Protein AF-0000000080698759 (afdb_homodimer)

pLDDT: mean 94.29, std 4.53, range [68.81, 98.62]

Radius of gyration: 18.25 Å; Cα contacts (8 Å, |Δi|>4): 195; chains: 2; bounding box: 32×54×42 Å

Solvent-accessible surface area (backbone atoms only — not comparable to full-atom values): 11357 Å² total; per-residue (Å²): 68,27,32,39,94,86,64,51,75,40,72,78,49,72,64,61,53,47,53,54,49,51,60,27,41,52,82,44,102,65,59,65,63,62,53,51,49,50,52,50,51,51,52,52,50,52,59,70,67,66,54,68,64,40,54,41,64,58,54,50,49,53,50,46,59,52,30,54,75,72,36,62,52,29,27,49,53,40,44,44,49,75,68,44,52,86,44,67,63,52,55,52,53,52,50,53,54,59,70,76,104,69,28,31,40,94,86,64,51,76,41,74,77,50,70,64,61,52,46,53,55,51,51,62,28,41,51,82,45,100,66,59,67,65,61,53,52,50,51,52,49,51,51,52,49,51,52,58,68,66,64,55,69,63,40,54,40,64,58,53,51,48,54,50,46,58,52,29,54,75,72,36,62,51,30,27,50,53,40,45,44,50,76,68,44,52,87,44,66,62,52,56,52,54,51,49,53,55,59,70,75,104

Organism: Cardiobacterium hominis (strain ATCC 15826 / DSM 8339 / NCTC 10426 / 6573) (NCBI:txid638300)

InterPro domains:
  IPR003796 Ribonucleotide reductase regulator NrdR-like [MF_00440] (1-101)
  IPR003796 Ribonucleotide reductase regulator NrdR-like [PTHR30455] (1-100)
  IPR003796 Ribonucleotide reductase regulator NrdR-like [TIGR00244] (2-98)
  IPR005144 ATP-cone domain [PF03477] (1-87)
  IPR005144 ATP-cone domain [PS51161] (1-90)

Foldseek 3Di:
DEQEPVGDDDDDDLVVVLVLLCVLCVVHPADSVLVVVLSVVLVVVVVVVVDPYDYPVVSLVSSLVSCLVGDVSSSLSSCCVSVVPDDPVVSVVSVVVSVVD/DEQEPVGDDDDDDLVVVLVLLCVLQVVHPADSVLVVVLSVVLVVVVVVVVDPYDYPVVSLVSSLVSCLVGDVSSSLSSCCVSVVPDDPVVSVVSVVVSVVD

Structure (mmCIF, N/CA/C/O backbone):
data_AF-0000000080698759-model_v1
#
loop_
_entity.id
_entity.type
_entity.pdbx_description
1 polymer 'Transcriptional repressor NrdR'
#
loop_
_atom_site.group_PDB
_atom_site.id
_atom_site.type_symbol
_atom_site.label_atom_id
_atom_site.label_alt_id
_atom_site.label_comp_id
_atom_site.label_asym_id
_atom_site.label_entity_id
_atom_site.label_seq_id
_atom_site.pdbx_PDB_ins_code
_atom_site.Cartn_x
_atom_site.Cartn_y
_atom_site.Cartn_z
_atom_site.occupancy
_atom_site.B_iso_or_equiv
_atom_site.auth_seq_id
_atom_site.auth_comp_id
_atom_site.auth_asym_id
_atom_site.auth_atom_id
_atom_site.pdbx_PDB_model_num
ATOM 1 N N . MET A 1 1 ? 11.305 23.797 1.784 1 90.5 1 MET A N 1
ATOM 2 C CA . MET A 1 1 ? 12.102 22.578 1.835 1 90.5 1 MET A CA 1
ATOM 3 C C . MET A 1 1 ? 11.539 21.594 2.861 1 90.5 1 MET A C 1
ATOM 5 O O . MET A 1 1 ? 10.969 22.016 3.873 1 90.5 1 MET A O 1
ATOM 9 N N . VAL A 1 2 ? 11.664 20.344 2.57 1 92.56 2 VAL A N 1
ATOM 10 C CA . VAL A 1 2 ? 11.172 19.312 3.469 1 92.56 2 VAL A CA 1
ATOM 11 C C . VAL A 1 2 ? 12.352 18.578 4.113 1 92.56 2 VAL A C 1
ATOM 13 O O . VAL A 1 2 ? 13.305 18.203 3.426 1 92.56 2 VAL A O 1
ATOM 16 N N . ILE A 1 3 ? 12.312 18.484 5.406 1 91.88 3 ILE A N 1
ATOM 17 C CA . ILE A 1 3 ? 13.336 17.75 6.133 1 91.88 3 ILE A CA 1
ATOM 18 C C . ILE A 1 3 ? 12.828 16.344 6.469 1 91.88 3 ILE A C 1
ATOM 20 O O . ILE A 1 3 ? 11.859 16.203 7.223 1 91.88 3 ILE A O 1
ATOM 24 N N . LYS A 1 4 ? 13.57 15.398 5.934 1 87.31 4 LYS A N 1
ATOM 25 C CA . LYS A 1 4 ? 13.18 14.008 6.16 1 87.31 4 LYS A CA 1
ATOM 26 C C . LYS A 1 4 ? 13.508 13.57 7.586 1 87.31 4 LYS A C 1
ATOM 28 O O . LYS A 1 4 ? 14.242 14.258 8.297 1 87.31 4 LYS A O 1
ATOM 33 N N . GLN A 1 5 ? 12.969 12.43 7.906 1 82.25 5 GLN A N 1
ATOM 34 C CA . GLN A 1 5 ? 13.18 11.906 9.25 1 82.25 5 GLN A CA 1
ATOM 35 C C . GLN A 1 5 ? 14.656 11.609 9.5 1 82.25 5 GLN A C 1
ATOM 37 O O . GLN A 1 5 ? 15.141 11.719 10.633 1 82.25 5 GLN A O 1
ATOM 42 N N . ASN A 1 6 ? 15.352 11.32 8.469 1 83.94 6 ASN A N 1
ATOM 43 C CA . ASN A 1 6 ? 16.781 11.023 8.617 1 83.94 6 ASN A CA 1
ATOM 44 C C . ASN A 1 6 ? 17.625 12.281 8.5 1 83.94 6 ASN A C 1
ATOM 46 O O . ASN A 1 6 ? 18.859 12.195 8.445 1 83.94 6 ASN A O 1
ATOM 50 N N . GLY A 1 7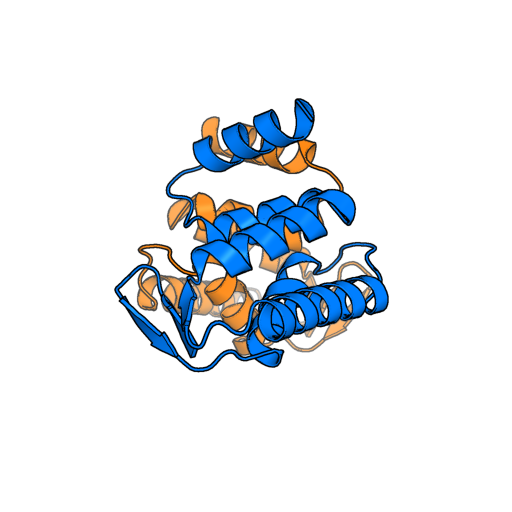 ? 17.016 13.383 8.297 1 85.38 7 GLY A N 1
ATOM 51 C CA . GLY A 1 7 ? 17.734 14.648 8.281 1 85.38 7 GLY A CA 1
ATOM 52 C C . GLY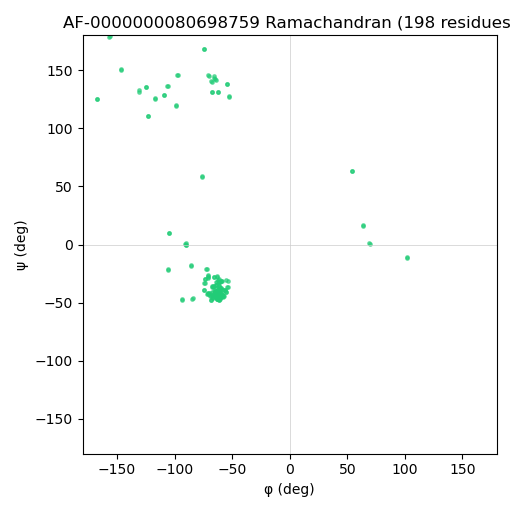 A 1 7 ? 17.984 15.18 6.887 1 85.38 7 GLY A C 1
ATOM 53 O O . GLY A 1 7 ? 18.391 16.328 6.715 1 85.38 7 GLY A O 1
ATOM 54 N N . GLU A 1 8 ? 17.75 14.352 5.891 1 90.88 8 GLU A N 1
ATOM 55 C CA . GLU A 1 8 ? 17.938 14.773 4.508 1 90.88 8 GLU A CA 1
ATOM 56 C C . GLU A 1 8 ? 16.938 15.859 4.125 1 90.88 8 GLU A C 1
ATOM 58 O O . GLU A 1 8 ? 15.797 15.844 4.582 1 90.88 8 GLU A O 1
ATOM 63 N N . ARG A 1 9 ? 17.453 16.797 3.295 1 91.75 9 ARG A N 1
ATOM 64 C CA . ARG A 1 9 ? 16.594 17.891 2.826 1 91.75 9 ARG A CA 1
ATOM 65 C C . ARG A 1 9 ? 16.203 17.688 1.365 1 91.75 9 ARG A C 1
ATOM 67 O O . ARG A 1 9 ? 17.016 17.234 0.554 1 91.75 9 ARG A O 1
ATOM 74 N N . GLN A 1 10 ? 14.961 17.922 1.071 1 92.31 10 GLN A N 1
ATOM 75 C CA . GLN A 1 10 ? 14.477 17.859 -0.304 1 92.31 10 GLN A CA 1
ATOM 76 C C . GLN A 1 10 ? 13.367 18.891 -0.54 1 92.31 10 GLN A C 1
ATOM 78 O O . GLN A 1 10 ? 12.703 19.312 0.402 1 92.31 10 GLN A O 1
ATOM 83 N N . ALA A 1 11 ? 13.32 19.312 -1.775 1 90.75 11 ALA A N 1
ATOM 84 C CA . ALA A 1 11 ? 12.227 20.219 -2.115 1 90.75 11 ALA A CA 1
ATOM 85 C C . ALA A 1 11 ? 10.875 19.516 -1.984 1 90.75 11 ALA A C 1
ATOM 87 O O . ALA A 1 11 ? 10.758 18.328 -2.26 1 90.75 11 ALA A O 1
ATOM 88 N N . PHE A 1 12 ? 9.922 20.297 -1.5 1 92.56 12 PHE A N 1
ATOM 89 C CA . PHE A 1 12 ? 8.562 19.766 -1.523 1 92.56 12 PHE A CA 1
ATOM 90 C C . PHE A 1 12 ? 8.109 19.516 -2.955 1 92.56 12 PHE A C 1
ATOM 92 O O . PHE A 1 12 ? 8.305 20.359 -3.834 1 92.56 12 PHE A O 1
ATOM 99 N N . SER A 1 13 ? 7.559 18.312 -3.18 1 93.38 13 SER A N 1
ATOM 100 C CA . SER A 1 13 ? 7.012 17.938 -4.48 1 93.38 13 SER A CA 1
ATOM 101 C C . SER A 1 13 ? 5.547 17.531 -4.367 1 93.38 13 SER A C 1
ATOM 103 O O . SER A 1 13 ? 5.234 16.469 -3.836 1 93.38 13 SER A O 1
ATOM 105 N N . ALA A 1 14 ? 4.707 18.344 -4.906 1 93.88 14 ALA A N 1
ATOM 106 C CA . ALA A 1 14 ? 3.287 18.016 -4.945 1 93.88 14 ALA A CA 1
ATOM 107 C C . ALA A 1 14 ? 3.045 16.734 -5.742 1 93.88 14 ALA A C 1
ATOM 109 O O . ALA A 1 14 ? 2.143 15.961 -5.426 1 93.88 14 ALA A O 1
ATOM 110 N N . GLU A 1 15 ? 3.838 16.516 -6.715 1 95.25 15 GLU A N 1
ATOM 111 C CA . GLU A 1 15 ? 3.713 15.32 -7.543 1 95.25 15 GLU A CA 1
ATOM 112 C C . GLU A 1 15 ? 4.051 14.055 -6.754 1 95.25 15 GLU A C 1
ATOM 114 O O . GLU A 1 15 ? 3.379 13.031 -6.887 1 95.25 15 GLU A O 1
ATOM 119 N N . LYS A 1 16 ? 5.113 14.117 -5.988 1 93 16 LYS A N 1
ATOM 120 C CA . LYS A 1 16 ? 5.461 12.984 -5.137 1 93 16 LYS A CA 1
ATOM 121 C C . LYS A 1 16 ? 4.332 12.664 -4.156 1 93 16 LYS A C 1
ATOM 123 O O . LYS A 1 16 ? 3.988 11.492 -3.957 1 93 16 LYS A O 1
ATOM 128 N N . LEU A 1 17 ? 3.809 13.734 -3.564 1 95.5 17 LEU A N 1
ATOM 129 C CA . LEU A 1 17 ? 2.693 13.562 -2.641 1 95.5 17 LEU A CA 1
ATOM 130 C C . LEU A 1 17 ? 1.496 12.938 -3.35 1 95.5 17 LEU A C 1
ATOM 132 O O . LEU A 1 17 ? 0.878 12.008 -2.826 1 95.5 17 LEU A O 1
ATOM 136 N N . ARG A 1 18 ? 1.212 13.398 -4.52 1 96.69 18 ARG A N 1
ATOM 137 C CA . ARG A 1 18 ? 0.099 12.883 -5.309 1 96.69 18 ARG A CA 1
ATOM 138 C C . ARG A 1 18 ? 0.284 11.398 -5.613 1 96.69 18 ARG A C 1
ATOM 140 O O . ARG A 1 18 ? -0.646 10.609 -5.453 1 96.69 18 ARG A O 1
ATOM 147 N N . ASN A 1 19 ? 1.437 11.055 -6.02 1 94.56 19 ASN A N 1
ATOM 148 C CA . ASN A 1 19 ? 1.701 9.656 -6.344 1 94.56 19 ASN A CA 1
ATOM 149 C C . ASN A 1 19 ? 1.486 8.758 -5.133 1 94.56 19 ASN A C 1
ATOM 151 O O . ASN A 1 19 ? 0.911 7.672 -5.254 1 94.56 19 ASN A O 1
ATOM 155 N N . GLY A 1 20 ? 1.989 9.203 -3.982 1 95 20 GLY A N 1
ATOM 156 C CA . GLY A 1 20 ? 1.769 8.453 -2.758 1 95 20 GLY A CA 1
ATOM 157 C C . GLY A 1 20 ? 0.301 8.297 -2.412 1 95 20 GLY A C 1
ATOM 158 O O . GLY A 1 20 ? -0.131 7.223 -1.989 1 95 20 GLY A O 1
ATOM 159 N N . LEU A 1 21 ? -0.443 9.328 -2.664 1 97.81 21 LEU A N 1
ATOM 160 C CA . LEU A 1 21 ? -1.866 9.32 -2.346 1 97.81 21 LEU A CA 1
ATOM 161 C C . LEU A 1 21 ? -2.641 8.461 -3.34 1 97.81 21 LEU A C 1
ATOM 163 O O . LEU A 1 21 ? -3.562 7.738 -2.953 1 97.81 21 LEU A O 1
ATOM 167 N N . LEU A 1 22 ? -2.271 8.539 -4.578 1 96.06 22 LEU A N 1
ATOM 168 C CA . LEU A 1 22 ? -2.949 7.727 -5.582 1 96.06 22 LEU A CA 1
ATOM 169 C C . LEU A 1 22 ? -2.73 6.242 -5.32 1 96.06 22 LEU A C 1
ATOM 171 O O . LEU A 1 22 ? -3.641 5.434 -5.512 1 96.06 22 LEU A O 1
ATOM 175 N N . ARG A 1 23 ? -1.572 5.898 -4.828 1 95.75 23 ARG A N 1
ATOM 176 C CA . ARG A 1 23 ? -1.312 4.508 -4.461 1 95.75 23 ARG A CA 1
ATOM 177 C C . ARG A 1 23 ? -2.205 4.07 -3.307 1 95.75 23 ARG A C 1
ATOM 179 O O . ARG A 1 23 ? -2.719 2.949 -3.303 1 95.75 23 ARG A O 1
ATOM 186 N N . ALA A 1 24 ? -2.361 4.93 -2.422 1 97.81 24 ALA A N 1
ATOM 187 C CA . ALA A 1 24 ? -3.139 4.609 -1.228 1 97.81 24 ALA A CA 1
ATOM 188 C C . ALA A 1 24 ? -4.605 4.371 -1.576 1 97.81 24 ALA A C 1
ATOM 190 O O . ALA A 1 24 ? -5.289 3.594 -0.907 1 97.81 24 ALA A O 1
ATOM 191 N N . ILE A 1 25 ? -5.07 5.02 -2.684 1 98.06 25 ILE A N 1
ATOM 192 C CA . ILE A 1 25 ? -6.5 4.91 -2.953 1 98.06 25 ILE A CA 1
ATOM 193 C C . ILE A 1 25 ? -6.734 3.951 -4.113 1 98.06 25 ILE A C 1
ATOM 195 O O . ILE A 1 25 ? -7.836 3.891 -4.664 1 98.06 25 ILE A O 1
ATOM 199 N N . GLU A 1 26 ? -5.703 3.258 -4.531 1 95.38 26 GLU A N 1
ATOM 200 C CA . GLU A 1 26 ? -5.867 2.289 -5.609 1 95.38 26 GLU A CA 1
ATOM 201 C C . GLU A 1 26 ? -7.004 1.315 -5.309 1 95.38 26 GLU A C 1
ATOM 203 O O . GLU A 1 26 ? -7.039 0.708 -4.234 1 95.38 26 GLU A O 1
ATOM 208 N N . LYS A 1 27 ? -7.973 1.209 -6.34 1 93.94 27 LYS A N 1
ATOM 209 C CA . LYS A 1 27 ? -9.125 0.31 -6.285 1 93.94 27 LYS A CA 1
ATOM 210 C C . LYS A 1 27 ? -10.062 0.691 -5.148 1 93.94 27 LYS A C 1
ATOM 212 O O . LYS A 1 27 ? -10.797 -0.156 -4.629 1 93.94 27 LYS A O 1
ATOM 217 N N . ARG A 1 28 ? -9.914 1.94 -4.598 1 97.88 28 ARG A N 1
ATOM 218 C CA . ARG A 1 28 ? -10.852 2.492 -3.629 1 97.88 28 ARG A CA 1
ATOM 219 C C . ARG A 1 28 ? -11.867 3.406 -4.309 1 97.88 28 ARG A C 1
ATOM 221 O O . ARG A 1 28 ? -11.562 4.023 -5.332 1 97.88 28 ARG A O 1
ATOM 228 N N . PRO A 1 29 ? -13.086 3.412 -3.787 1 96.88 29 PRO A N 1
ATOM 229 C CA . PRO A 1 29 ? -14.094 4.316 -4.34 1 96.88 29 PRO A CA 1
ATOM 230 C C . PRO A 1 29 ? -13.891 5.766 -3.902 1 96.88 29 PRO A C 1
ATOM 232 O O . PRO A 1 29 ? -14.781 6.359 -3.293 1 96.88 29 PRO A O 1
ATOM 235 N N . VAL A 1 30 ? -12.773 6.363 -4.176 1 97.62 30 VAL A N 1
ATOM 236 C CA . VAL A 1 30 ? -12.406 7.727 -3.812 1 97.62 30 VAL A CA 1
ATOM 237 C C . VAL A 1 30 ? -12.188 8.555 -5.078 1 97.62 30 VAL A C 1
ATOM 239 O O . VAL A 1 30 ? -11.477 8.133 -5.988 1 97.62 30 VAL A O 1
ATOM 242 N N . SER A 1 31 ? -12.852 9.609 -5.148 1 95.69 31 SER A N 1
ATOM 243 C CA . SER A 1 31 ? -12.695 10.461 -6.324 1 95.69 31 SER A CA 1
ATOM 244 C C . SER A 1 31 ? -11.328 11.141 -6.336 1 95.69 31 SER A C 1
ATOM 246 O O . SER A 1 31 ? -10.82 11.547 -5.285 1 95.69 31 SER A O 1
ATOM 248 N N . VAL A 1 32 ? -10.82 11.289 -7.488 1 94.38 32 VAL A N 1
ATOM 249 C CA . VAL A 1 32 ? -9.547 11.977 -7.656 1 94.38 32 VAL A CA 1
ATOM 250 C C . VAL A 1 32 ? -9.664 13.414 -7.176 1 94.38 32 VAL A C 1
ATOM 252 O O . VAL A 1 32 ? -8.703 13.977 -6.641 1 94.38 32 VAL A O 1
ATOM 255 N N . ASN A 1 33 ? -10.836 13.93 -7.297 1 96.5 33 ASN A N 1
ATOM 256 C CA . ASN A 1 33 ? -11.062 15.305 -6.867 1 96.5 33 ASN A CA 1
ATOM 257 C C . ASN A 1 33 ? -10.828 15.477 -5.371 1 96.5 33 ASN A C 1
ATOM 259 O O . ASN A 1 33 ? -10.32 16.5 -4.93 1 96.5 33 ASN A O 1
ATOM 263 N N . LYS A 1 34 ? -11.25 14.508 -4.562 1 97.56 34 LYS A N 1
ATOM 264 C CA . LYS A 1 34 ? -11.008 14.562 -3.123 1 97.56 34 LYS A CA 1
ATOM 265 C C . LYS A 1 34 ? -9.508 14.57 -2.818 1 97.56 34 LYS A C 1
ATOM 267 O O . LYS A 1 34 ? -9.062 15.273 -1.912 1 97.56 34 LYS A O 1
ATOM 272 N N . ILE A 1 35 ? -8.773 13.82 -3.619 1 98.06 35 ILE A N 1
ATOM 273 C CA . ILE A 1 35 ? -7.328 13.742 -3.432 1 98.06 35 ILE A CA 1
ATOM 274 C C . ILE A 1 35 ? -6.68 15.055 -3.848 1 98.06 35 ILE A C 1
ATOM 276 O O . ILE A 1 35 ? -5.797 15.57 -3.154 1 98.06 35 ILE A O 1
ATOM 280 N N . ASN A 1 36 ? -7.176 15.586 -4.961 1 97.5 36 ASN A N 1
ATOM 281 C CA . ASN A 1 36 ? -6.664 16.891 -5.398 1 97.5 36 ASN A CA 1
ATOM 282 C C . ASN A 1 36 ? -6.922 17.969 -4.355 1 97.5 36 ASN A C 1
ATOM 284 O O . ASN A 1 36 ? -6.059 18.812 -4.102 1 97.5 36 ASN A O 1
ATOM 288 N N . GLN A 1 37 ? -8.062 17.969 -3.82 1 98.06 37 GLN A N 1
ATOM 289 C CA . GLN A 1 37 ? -8.398 18.938 -2.783 1 98.06 37 GLN A CA 1
ATOM 290 C C . GLN A 1 37 ? -7.5 18.766 -1.562 1 98.06 37 GLN A C 1
ATOM 292 O O . GLN A 1 37 ? -7.047 19.766 -0.982 1 98.06 37 GLN A O 1
ATOM 297 N N . LEU A 1 38 ? -7.242 17.547 -1.152 1 98.19 38 LEU A N 1
ATOM 298 C CA . LEU A 1 38 ? -6.355 17.297 -0.025 1 98.19 38 LEU A CA 1
ATOM 299 C C . LEU A 1 38 ? -4.957 17.828 -0.295 1 98.19 38 LEU A C 1
ATOM 301 O O . LEU A 1 38 ? -4.348 18.453 0.579 1 98.19 38 LEU A O 1
ATOM 305 N N . ILE A 1 39 ? -4.449 17.641 -1.477 1 97.94 39 ILE A N 1
ATOM 306 C CA . ILE A 1 39 ? -3.123 18.109 -1.855 1 97.94 39 ILE A CA 1
ATOM 307 C C . ILE A 1 39 ? -3.092 19.641 -1.811 1 97.94 39 ILE A C 1
ATOM 309 O O . ILE A 1 39 ? -2.143 20.234 -1.291 1 97.94 39 ILE A O 1
ATOM 313 N N . GLU A 1 40 ? -4.133 20.219 -2.361 1 97.5 40 GLU A N 1
ATOM 314 C CA . GLU A 1 40 ? -4.227 21.688 -2.338 1 97.5 40 GLU A CA 1
ATOM 315 C C . GLU A 1 40 ? -4.242 22.219 -0.907 1 97.5 40 GLU A C 1
ATOM 317 O O . GLU A 1 40 ? -3.6 23.219 -0.607 1 97.5 40 GLU A O 1
ATOM 322 N N . ASP A 1 41 ? -4.988 21.578 -0.108 1 97.31 41 ASP A N 1
ATOM 323 C CA . ASP A 1 41 ? -5.066 21.969 1.295 1 97.31 41 ASP A CA 1
ATOM 324 C C . ASP A 1 41 ? -3.689 21.922 1.955 1 97.31 41 ASP A C 1
ATOM 326 O O . ASP A 1 41 ? -3.324 22.812 2.717 1 97.31 41 ASP A O 1
ATOM 330 N N . ILE A 1 42 ? -2.934 20.906 1.716 1 96.25 42 ILE A N 1
ATOM 331 C CA . ILE A 1 42 ? -1.603 20.734 2.287 1 96.25 42 ILE A CA 1
ATOM 332 C C . ILE A 1 42 ? -0.671 21.828 1.76 1 96.25 42 ILE A C 1
ATOM 334 O O . ILE A 1 42 ? 0.092 22.422 2.523 1 96.25 42 ILE A O 1
ATOM 338 N N . GLU A 1 43 ? -0.764 22.062 0.444 1 95.12 43 GLU A N 1
ATOM 339 C CA . GLU A 1 43 ? 0.049 23.109 -0.15 1 95.12 43 GLU A CA 1
ATOM 340 C C . GLU A 1 43 ? -0.262 24.469 0.48 1 95.12 43 GLU A C 1
ATOM 342 O O . GLU A 1 43 ? 0.646 25.266 0.735 1 95.12 43 GLU A O 1
ATOM 347 N N . ASN A 1 44 ? -1.534 24.734 0.649 1 95.56 44 ASN A N 1
ATOM 348 C CA . ASN A 1 44 ? -1.952 25.984 1.269 1 95.56 44 ASN A CA 1
ATOM 349 C C . ASN A 1 44 ? -1.413 26.109 2.691 1 95.56 44 ASN A C 1
ATOM 351 O O . ASN A 1 44 ? -0.956 27.188 3.09 1 95.56 44 ASN A O 1
ATOM 355 N N . ARG A 1 45 ? -1.444 25.016 3.455 1 94.19 45 ARG A N 1
ATOM 356 C CA . ARG A 1 45 ? -0.914 25.016 4.812 1 94.19 45 ARG A CA 1
ATOM 357 C C . ARG A 1 45 ? 0.583 25.297 4.816 1 94.19 45 ARG A C 1
ATOM 359 O O . ARG A 1 45 ? 1.076 26.047 5.676 1 94.19 45 ARG A O 1
ATOM 366 N N . LEU A 1 46 ? 1.289 24.734 3.854 1 92.25 46 LEU A N 1
ATOM 367 C CA . LEU A 1 46 ? 2.723 24.969 3.721 1 92.25 46 LEU A CA 1
ATOM 368 C C . LEU A 1 46 ? 3.008 26.438 3.412 1 92.25 46 LEU A C 1
ATOM 370 O O . LEU A 1 46 ? 3.951 27.016 3.953 1 92.25 46 LEU A O 1
ATOM 374 N N . ARG A 1 47 ? 2.209 27 2.604 1 90.62 47 ARG A N 1
ATOM 375 C CA . ARG A 1 47 ? 2.381 28.406 2.211 1 90.62 47 ARG A CA 1
ATOM 376 C C . ARG A 1 47 ? 2.088 29.344 3.377 1 90.62 47 ARG A C 1
ATOM 378 O O . ARG A 1 47 ? 2.844 30.281 3.629 1 90.62 47 ARG A O 1
ATOM 385 N N . ILE A 1 48 ? 1.014 29.047 4.094 1 91.25 48 ILE A N 1
ATOM 386 C CA . ILE A 1 48 ? 0.562 29.922 5.176 1 91.25 48 ILE A CA 1
ATOM 387 C C . ILE A 1 48 ? 1.562 29.875 6.328 1 91.25 48 ILE A C 1
ATOM 389 O O . ILE A 1 48 ? 1.807 30.875 6.992 1 91.25 48 ILE A O 1
ATOM 393 N N . SER A 1 49 ? 2.014 28.656 6.594 1 86.31 49 SER A N 1
ATOM 394 C CA . SER A 1 49 ? 2.973 28.516 7.684 1 86.31 49 SER A CA 1
ATOM 395 C C . SER A 1 49 ? 4.168 29.453 7.496 1 86.31 49 SER A C 1
ATOM 397 O O . SER A 1 49 ? 4.758 29.922 8.469 1 86.31 49 SER A O 1
ATOM 399 N N . GLY A 1 50 ? 4.586 29.766 6.254 1 84.06 50 GLY A N 1
ATOM 400 C CA . GLY A 1 50 ? 5.707 30.641 5.957 1 84.06 50 GLY A CA 1
ATOM 401 C C . GLY A 1 50 ? 7.051 30.031 6.324 1 84.06 50 GLY A C 1
ATOM 402 O O . GLY A 1 50 ? 8.078 30.719 6.281 1 84.06 50 GLY A O 1
ATOM 403 N N . ASP A 1 51 ? 6.996 28.859 6.82 1 83.88 51 ASP A N 1
ATOM 404 C CA . ASP A 1 51 ? 8.227 28.188 7.223 1 83.88 51 ASP A CA 1
ATOM 405 C C . ASP A 1 51 ? 9.094 27.844 6.008 1 83.88 51 ASP A C 1
ATOM 407 O O . ASP A 1 51 ? 8.57 27.422 4.973 1 83.88 51 ASP A O 1
ATOM 411 N N . ARG A 1 52 ? 10.328 28.203 6.152 1 88.12 52 ARG A N 1
ATOM 412 C CA . ARG A 1 52 ? 11.242 27.875 5.066 1 88.12 52 ARG A CA 1
ATOM 413 C C . ARG A 1 52 ? 11.5 26.359 5.02 1 88.12 52 ARG A C 1
ATOM 415 O O . ARG A 1 52 ? 11.781 25.812 3.955 1 88.12 52 ARG A O 1
ATOM 422 N N . GLU A 1 53 ? 11.391 25.75 6.176 1 91.75 53 GLU A N 1
ATOM 423 C CA . GLU A 1 53 ? 11.594 24.312 6.305 1 91.75 53 GLU A CA 1
ATOM 424 C C . GLU A 1 53 ? 10.461 23.656 7.09 1 91.75 53 GLU A C 1
ATOM 426 O O . GLU A 1 53 ? 9.961 24.234 8.062 1 91.75 53 GLU A O 1
ATOM 431 N N . VAL A 1 54 ? 10.039 22.625 6.457 1 92.12 54 VAL A N 1
ATOM 432 C CA . VAL A 1 54 ? 8.969 21.891 7.129 1 92.12 54 VAL A CA 1
ATOM 433 C C . VAL A 1 54 ? 9.375 20.422 7.301 1 92.12 54 VAL A C 1
ATOM 435 O O . VAL A 1 54 ? 9.93 19.812 6.383 1 92.12 54 VAL A O 1
ATOM 438 N N . ALA A 1 55 ? 9.109 19.906 8.508 1 91.19 55 ALA A N 1
ATOM 439 C CA . ALA A 1 55 ? 9.414 18.5 8.766 1 91.19 55 ALA A CA 1
ATOM 440 C C . ALA A 1 55 ? 8.5 17.594 7.957 1 91.19 55 ALA A C 1
ATOM 442 O O . ALA A 1 55 ? 7.297 17.844 7.848 1 91.19 55 ALA A O 1
ATOM 443 N N . SER A 1 56 ? 9.07 16.453 7.402 1 91.31 56 SER A N 1
ATOM 444 C CA . SER A 1 56 ? 8.273 15.477 6.668 1 91.31 56 SER A CA 1
ATOM 445 C C . SER A 1 56 ? 7.184 14.883 7.551 1 91.31 56 SER A C 1
ATOM 447 O O . SER A 1 56 ? 6.09 14.57 7.07 1 91.31 56 SER A O 1
ATOM 449 N N . ARG A 1 57 ? 7.484 14.789 8.773 1 91.06 57 ARG A N 1
ATOM 450 C CA . ARG A 1 57 ? 6.531 14.242 9.734 1 91.06 57 ARG A CA 1
ATOM 451 C C . ARG A 1 57 ? 5.266 15.094 9.789 1 91.06 57 ARG A C 1
ATOM 453 O O . ARG A 1 57 ? 4.156 14.555 9.898 1 91.06 57 ARG A O 1
ATOM 460 N N . LYS A 1 58 ? 5.398 16.359 9.75 1 92 58 LYS A N 1
ATOM 461 C CA . LYS A 1 58 ? 4.246 17.25 9.797 1 92 58 LYS A CA 1
ATOM 462 C C . LYS A 1 58 ? 3.363 17.078 8.562 1 92 58 LYS A C 1
ATOM 464 O O . LYS A 1 58 ? 2.139 17.016 8.68 1 92 58 LYS A O 1
ATOM 469 N N . ILE A 1 59 ? 3.961 16.984 7.434 1 93.88 59 ILE A N 1
ATOM 470 C CA . ILE A 1 59 ? 3.225 16.781 6.191 1 93.88 59 ILE A CA 1
ATOM 471 C C . ILE A 1 59 ? 2.477 15.453 6.25 1 93.88 59 ILE A C 1
ATOM 473 O O . ILE A 1 59 ? 1.29 15.391 5.918 1 93.88 59 ILE A O 1
ATOM 477 N N . GLY A 1 60 ? 3.271 14.438 6.699 1 94.81 60 GLY A N 1
ATOM 478 C CA . GLY A 1 60 ? 2.646 13.133 6.852 1 94.81 60 GLY A CA 1
ATOM 479 C C . GLY A 1 60 ? 1.428 13.156 7.754 1 94.81 60 GLY A C 1
ATOM 480 O O . GLY A 1 60 ? 0.418 12.516 7.457 1 94.81 60 GLY A O 1
ATOM 481 N N . GLU A 1 61 ? 1.537 13.875 8.773 1 95 61 GLU A N 1
ATOM 482 C CA . GLU A 1 61 ? 0.429 13.992 9.719 1 95 61 GLU A CA 1
ATOM 483 C C . GLU A 1 61 ? -0.779 14.664 9.07 1 95 61 GLU A C 1
ATOM 485 O O . GLU A 1 61 ? -1.918 14.242 9.281 1 95 61 GLU A O 1
ATOM 490 N N . TRP A 1 62 ? -0.522 15.703 8.367 1 96.31 62 TRP A N 1
ATOM 491 C CA . TRP A 1 62 ? -1.61 16.391 7.668 1 96.31 62 TRP A CA 1
ATOM 492 C C . TRP A 1 62 ? -2.279 15.453 6.664 1 96.31 62 TRP A C 1
ATOM 494 O O . TRP A 1 62 ? -3.508 15.422 6.559 1 96.31 62 TRP A O 1
ATOM 504 N N . VAL A 1 63 ? -1.479 14.695 5.949 1 97.56 63 VAL A N 1
ATOM 505 C CA . VAL A 1 63 ? -1.989 13.75 4.961 1 97.56 63 VAL A CA 1
ATOM 506 C C . VAL A 1 63 ? -2.855 12.695 5.652 1 97.56 63 VAL A C 1
ATOM 508 O O . VAL A 1 63 ? -3.967 12.406 5.203 1 97.56 63 VAL A O 1
ATOM 511 N N . MET A 1 64 ? -2.312 12.188 6.715 1 97.19 64 MET A N 1
ATOM 512 C CA . MET A 1 64 ? -3.025 11.148 7.457 1 97.19 64 MET A CA 1
ATOM 513 C C . MET A 1 64 ? -4.363 11.672 7.965 1 97.19 64 MET A C 1
ATOM 515 O O . MET A 1 64 ? -5.379 10.977 7.875 1 97.19 64 MET A O 1
ATOM 519 N N . ALA A 1 65 ? -4.375 12.812 8.5 1 96.62 65 ALA A N 1
ATOM 520 C CA . ALA A 1 65 ? -5.613 13.414 8.984 1 96.62 65 ALA A CA 1
ATOM 521 C C . ALA A 1 65 ? -6.641 13.539 7.859 1 96.62 65 ALA A C 1
ATOM 523 O O . ALA A 1 65 ? -7.824 13.25 8.055 1 96.62 65 ALA A O 1
ATOM 524 N N . GLY A 1 66 ? -6.207 13.977 6.695 1 97.44 66 GLY A N 1
ATOM 525 C CA . GLY A 1 66 ? -7.09 14.07 5.543 1 97.44 66 GLY A CA 1
ATOM 526 C C . GLY A 1 66 ? -7.625 12.719 5.094 1 97.44 66 GLY A C 1
ATOM 527 O O . GLY A 1 66 ? -8.828 12.57 4.867 1 97.44 66 GLY A O 1
ATOM 528 N N . LEU A 1 67 ? -6.754 11.711 4.996 1 98 67 LEU A N 1
ATOM 529 C CA . LEU A 1 67 ? -7.137 10.391 4.523 1 98 67 LEU A CA 1
ATOM 530 C C . LEU A 1 67 ? -8.102 9.719 5.496 1 98 67 LEU A C 1
ATOM 532 O O . LEU A 1 67 ? -8.992 8.977 5.078 1 98 67 LEU A O 1
ATOM 536 N N . LYS A 1 68 ? -7.828 10.008 6.754 1 97.06 68 LYS A N 1
ATOM 537 C CA . LYS A 1 68 ? -8.695 9.43 7.773 1 97.06 68 LYS A CA 1
ATOM 538 C C . LYS A 1 68 ? -10.164 9.766 7.5 1 97.06 68 LYS A C 1
ATOM 540 O O . LYS A 1 68 ? -11.047 8.938 7.742 1 97.06 68 LYS A O 1
ATOM 545 N N . ASN A 1 69 ? -10.453 10.914 7.016 1 96.06 69 ASN A N 1
ATOM 546 C CA . ASN A 1 69 ? -11.805 11.383 6.734 1 96.06 69 ASN A CA 1
ATOM 547 C C . ASN A 1 69 ? -12.273 10.938 5.352 1 96.06 69 ASN A C 1
ATOM 549 O O . ASN A 1 69 ? -13.469 10.969 5.059 1 96.06 69 ASN A O 1
ATOM 553 N N . ILE A 1 70 ? -11.414 10.578 4.547 1 97.69 70 ILE A N 1
ATOM 554 C CA . ILE A 1 70 ? -11.75 10.266 3.162 1 97.69 70 ILE A CA 1
ATOM 555 C C . ILE A 1 70 ? -12.023 8.773 3.021 1 97.69 70 ILE A C 1
ATOM 557 O O . ILE A 1 70 ? -13.039 8.367 2.445 1 97.69 70 ILE A O 1
ATOM 561 N N . ASP A 1 71 ? -11.117 7.938 3.586 1 98.25 71 ASP A N 1
ATOM 562 C CA . ASP A 1 71 ? -11.203 6.488 3.414 1 98.25 71 ASP A CA 1
ATOM 563 C C . ASP A 1 71 ? -10.273 5.762 4.383 1 98.25 71 ASP A C 1
ATOM 565 O O . ASP A 1 71 ? -9.047 5.926 4.312 1 98.25 71 ASP A O 1
ATOM 569 N N . HIS A 1 72 ? -10.797 4.863 5.148 1 98 72 HIS A N 1
ATOM 570 C CA . HIS A 1 72 ? -10.023 4.227 6.207 1 98 72 HIS A CA 1
ATOM 571 C C . HIS A 1 72 ? -9.023 3.223 5.633 1 98 72 HIS A C 1
ATOM 573 O O . HIS A 1 72 ? -7.934 3.045 6.176 1 98 72 HIS A O 1
ATOM 579 N N . VAL A 1 73 ? -9.336 2.566 4.555 1 98.5 73 VAL A N 1
ATOM 580 C CA . VAL A 1 73 ? -8.422 1.618 3.93 1 98.5 73 VAL A CA 1
ATOM 581 C C . VAL A 1 73 ? -7.219 2.363 3.361 1 98.5 73 VAL A C 1
ATOM 583 O O . VAL A 1 73 ? -6.07 1.987 3.615 1 98.5 73 VAL A O 1
ATOM 586 N N . ALA A 1 74 ? -7.508 3.451 2.678 1 98.56 74 ALA A N 1
ATOM 587 C CA . ALA A 1 74 ? -6.434 4.277 2.137 1 98.56 74 ALA A CA 1
ATOM 588 C C . ALA A 1 74 ? -5.559 4.84 3.256 1 98.56 74 ALA A C 1
ATOM 590 O O . ALA A 1 74 ? -4.34 4.938 3.107 1 98.56 74 ALA A O 1
ATOM 591 N N . TYR A 1 75 ? -6.227 5.199 4.332 1 98.5 75 TYR A N 1
ATOM 592 C CA . TYR A 1 75 ? -5.512 5.695 5.504 1 98.5 75 TYR A CA 1
ATOM 593 C C . TYR A 1 75 ? -4.5 4.664 6 1 98.5 75 TYR A C 1
ATOM 595 O O . TYR A 1 75 ? -3.334 4.988 6.227 1 98.5 75 TYR A O 1
ATOM 603 N N . ILE A 1 76 ? -4.867 3.434 6.086 1 98.62 76 ILE A N 1
ATOM 604 C CA . ILE A 1 76 ? -4.004 2.387 6.617 1 98.62 76 ILE A CA 1
ATOM 605 C C . ILE A 1 76 ? -2.877 2.096 5.629 1 98.62 76 ILE A C 1
ATOM 607 O O . ILE A 1 76 ? -1.728 1.896 6.027 1 98.62 76 ILE A O 1
ATOM 611 N N . ARG A 1 77 ? -3.188 2.029 4.32 1 98.38 77 ARG A N 1
ATOM 612 C CA . ARG A 1 77 ? -2.16 1.788 3.312 1 98.38 77 ARG A CA 1
ATOM 613 C C . ARG A 1 77 ? -1.08 2.863 3.363 1 98.38 77 ARG A C 1
ATOM 615 O O . ARG A 1 77 ? 0.113 2.555 3.324 1 98.38 77 ARG A O 1
ATOM 622 N N . PHE A 1 78 ? -1.518 4.117 3.502 1 98 78 PHE A N 1
ATOM 623 C CA . PHE A 1 78 ? -0.555 5.211 3.594 1 98 78 PHE A CA 1
ATOM 624 C C . PHE A 1 78 ? 0.225 5.133 4.902 1 98 78 PHE A C 1
ATOM 626 O O . PHE A 1 78 ? 1.451 5.258 4.906 1 98 78 PHE A O 1
ATOM 633 N N . ALA A 1 79 ? -0.436 4.949 5.984 1 97.44 79 ALA A N 1
ATOM 634 C CA . ALA A 1 79 ? 0.173 4.906 7.309 1 97.44 79 ALA A CA 1
ATOM 635 C C . ALA A 1 79 ? 1.262 3.842 7.379 1 97.44 79 ALA A C 1
ATOM 637 O O . ALA A 1 79 ? 2.311 4.055 7.992 1 97.44 79 ALA A O 1
ATOM 638 N N . SER A 1 80 ? 0.959 2.764 6.75 1 97.88 80 SER A N 1
ATOM 639 C CA . SER A 1 80 ? 1.888 1.642 6.852 1 97.88 80 SER A CA 1
ATOM 640 C C . SER A 1 80 ? 3.244 1.99 6.246 1 97.88 80 SER A C 1
ATOM 642 O O . SER A 1 80 ? 4.277 1.507 6.711 1 97.88 80 SER A O 1
ATOM 644 N N . VAL A 1 81 ? 3.258 2.842 5.191 1 95.69 81 VAL A N 1
ATOM 645 C CA . VAL A 1 81 ? 4.5 3.271 4.555 1 95.69 81 VAL A CA 1
ATOM 646 C C . VAL A 1 81 ? 5.09 4.453 5.32 1 95.69 81 VAL A C 1
ATOM 648 O O . VAL A 1 81 ? 6.273 4.449 5.664 1 95.69 81 VAL A O 1
ATOM 651 N N . TYR A 1 82 ? 4.156 5.383 5.605 1 92.88 82 TYR A N 1
ATOM 652 C CA . TYR A 1 82 ? 4.59 6.633 6.215 1 92.88 82 TYR A CA 1
ATOM 653 C C . TYR A 1 82 ? 5.207 6.391 7.586 1 92.88 82 TYR A C 1
ATOM 655 O O . TYR A 1 82 ? 6.23 6.98 7.926 1 92.88 82 TYR A O 1
ATOM 663 N N . LEU A 1 83 ? 4.629 5.574 8.344 1 93.94 83 LEU A N 1
ATOM 664 C CA . LEU A 1 83 ? 5.098 5.305 9.703 1 93.94 83 LEU A CA 1
ATOM 665 C C . LEU A 1 83 ? 6.086 4.145 9.711 1 93.94 83 LEU A C 1
ATOM 667 O O . LEU A 1 83 ? 6.5 3.686 10.781 1 93.94 83 LEU A O 1
ATOM 671 N N . SER A 1 84 ? 6.379 3.588 8.562 1 94.12 84 SER A N 1
ATOM 672 C CA . SER A 1 84 ? 7.344 2.504 8.422 1 94.12 84 SER A CA 1
ATOM 673 C C . SER A 1 84 ? 7.008 1.341 9.344 1 94.12 84 SER A C 1
ATOM 675 O O . SER A 1 84 ? 7.832 0.939 10.172 1 94.12 84 SER A O 1
ATOM 677 N N . PHE A 1 85 ? 5.863 0.749 9.094 1 97.44 85 PHE A N 1
ATOM 678 C CA . PHE A 1 85 ? 5.434 -0.391 9.898 1 97.44 85 PHE A CA 1
ATOM 679 C C . PHE A 1 85 ? 6.5 -1.479 9.906 1 97.44 85 PHE A C 1
ATOM 681 O O . PHE A 1 85 ? 7.055 -1.82 8.859 1 97.44 85 PHE A O 1
ATOM 688 N N . GLN A 1 86 ? 6.715 -2.074 11.117 1 96.56 86 GLN A N 1
ATOM 689 C CA . GLN A 1 86 ? 7.777 -3.066 11.234 1 96.56 86 GLN A CA 1
ATOM 690 C C . GLN A 1 86 ? 7.203 -4.477 11.328 1 96.56 86 GLN A C 1
ATOM 692 O O . GLN A 1 86 ? 7.93 -5.461 11.156 1 96.56 86 GLN A O 1
ATOM 697 N N . ASP A 1 87 ? 5.98 -4.547 11.719 1 96.75 87 ASP A N 1
ATOM 698 C CA . ASP A 1 87 ? 5.336 -5.852 11.836 1 96.75 87 ASP A CA 1
ATOM 699 C C . ASP 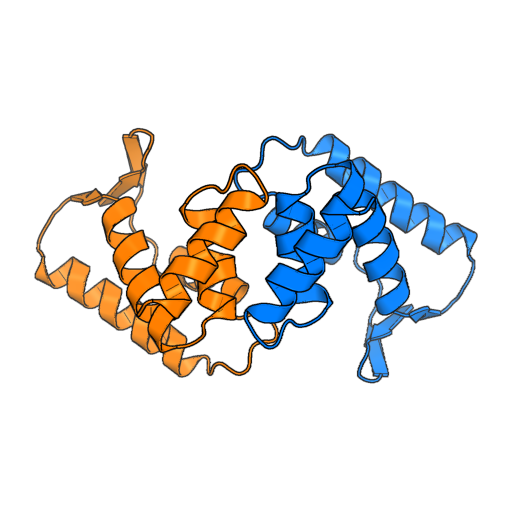A 1 87 ? 3.816 -5.727 11.734 1 96.75 87 ASP A C 1
ATOM 701 O O . ASP A 1 87 ? 3.289 -4.625 11.562 1 96.75 87 ASP A O 1
ATOM 705 N N . VAL A 1 88 ? 3.174 -6.824 11.812 1 96.44 88 VAL A N 1
ATOM 706 C CA . VAL A 1 88 ? 1.737 -6.867 11.562 1 96.44 88 VAL A CA 1
ATOM 707 C C . VAL A 1 88 ? 0.99 -6.199 12.711 1 96.44 88 VAL A C 1
ATOM 709 O O . VAL A 1 88 ? -0.143 -5.742 12.539 1 96.44 88 VAL A O 1
ATOM 712 N N . GLU A 1 89 ? 1.511 -6.172 13.922 1 96.5 89 GLU A N 1
ATOM 713 C CA . GLU A 1 89 ? 0.88 -5.551 15.078 1 96.5 89 GLU A CA 1
ATOM 714 C C . GLU A 1 89 ? 0.627 -4.066 14.844 1 96.5 89 GLU A C 1
ATOM 716 O O . GLU A 1 89 ? -0.345 -3.508 15.359 1 96.5 89 GLU A O 1
ATOM 721 N N . ALA A 1 90 ? 1.436 -3.482 14.117 1 97.5 90 ALA A N 1
ATOM 722 C CA . ALA A 1 90 ? 1.284 -2.062 13.812 1 97.5 90 ALA A CA 1
ATOM 723 C C . ALA A 1 90 ? -0.026 -1.794 13.078 1 97.5 90 ALA A C 1
ATOM 725 O O . ALA A 1 90 ? -0.649 -0.747 13.273 1 97.5 90 ALA A O 1
ATOM 726 N N . PHE A 1 91 ? -0.47 -2.725 12.203 1 98 91 PHE A N 1
ATOM 727 C CA . PHE A 1 91 ? -1.767 -2.6 11.547 1 98 91 PHE A CA 1
ATOM 728 C C . PHE A 1 91 ? -2.896 -2.646 12.57 1 98 91 PHE A C 1
ATOM 730 O O . PHE A 1 91 ? -3.807 -1.816 12.539 1 98 91 PHE A O 1
ATOM 737 N N . ILE A 1 92 ? -2.752 -3.561 13.438 1 96.56 92 ILE A N 1
ATOM 738 C CA . ILE A 1 92 ? -3.787 -3.756 14.445 1 96.56 92 ILE A CA 1
ATOM 739 C C . ILE A 1 92 ? -3.904 -2.506 15.312 1 96.56 92 ILE A C 1
ATOM 741 O O . ILE A 1 92 ? -5.012 -2.023 15.578 1 96.56 92 ILE A O 1
ATOM 745 N N . ASN A 1 93 ? -2.818 -2.035 15.727 1 97.12 93 ASN A N 1
ATOM 746 C CA . ASN A 1 93 ? -2.811 -0.834 16.547 1 97.12 93 ASN A CA 1
ATOM 747 C C . ASN A 1 93 ? -3.42 0.357 15.82 1 97.12 93 ASN A C 1
ATOM 749 O O . ASN A 1 93 ? -4.191 1.123 16.406 1 97.12 93 ASN A O 1
ATOM 753 N N . THR A 1 94 ? -3.1 0.51 14.609 1 97.06 94 THR A N 1
ATOM 754 C CA . THR A 1 94 ? -3.615 1.611 13.805 1 97.06 94 THR A CA 1
ATOM 755 C C . THR A 1 94 ? -5.125 1.488 13.625 1 97.06 94 THR A C 1
ATOM 757 O O . THR A 1 94 ? -5.848 2.484 13.703 1 97.06 94 THR A O 1
ATOM 760 N N . ILE A 1 95 ? -5.57 0.288 13.414 1 96.88 95 ILE A N 1
ATOM 761 C CA . ILE A 1 95 ? -7 0.037 13.258 1 96.88 95 ILE A CA 1
ATOM 762 C C . ILE A 1 95 ? -7.723 0.347 14.57 1 96.88 95 ILE A C 1
ATOM 764 O O . ILE A 1 95 ? -8.805 0.938 14.562 1 96.88 95 ILE A O 1
ATOM 768 N N . ALA A 1 96 ? -7.102 -0.079 15.672 1 95.69 96 ALA A N 1
ATOM 769 C CA . ALA A 1 96 ? -7.676 0.208 16.984 1 95.69 96 ALA A CA 1
ATOM 770 C C . ALA A 1 96 ? -7.836 1.711 17.188 1 95.69 96 ALA A C 1
ATOM 772 O O . ALA A 1 96 ? -8.852 2.166 17.719 1 95.69 96 ALA A O 1
ATOM 773 N N . GLU A 1 97 ? -6.895 2.438 16.734 1 93.69 97 GLU A N 1
ATOM 774 C CA . GLU A 1 97 ? -6.938 3.891 16.859 1 93.69 97 GLU A CA 1
ATOM 775 C C . GLU A 1 97 ? -8.062 4.48 16.016 1 93.69 97 GLU A C 1
ATOM 777 O O . GLU A 1 97 ? -8.711 5.445 16.422 1 93.69 97 GLU A O 1
ATOM 782 N N . LEU A 1 98 ? -8.328 3.902 14.82 1 93 98 LEU A N 1
ATOM 783 C CA . LEU A 1 98 ? -9.375 4.363 13.914 1 93 98 LEU A CA 1
ATOM 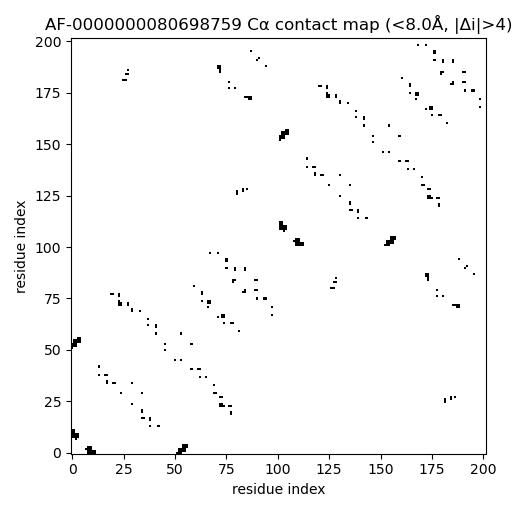784 C C . LEU A 1 98 ? -10.758 4.117 14.516 1 93 98 LEU A C 1
ATOM 786 O O . LEU A 1 98 ? -11.68 4.91 14.312 1 93 98 LEU A O 1
ATOM 790 N N . ARG A 1 99 ? -10.805 3.01 15.188 1 88.12 99 ARG A N 1
ATOM 791 C CA . ARG A 1 99 ? -12.102 2.641 15.758 1 88.12 99 ARG A CA 1
ATOM 792 C C . ARG A 1 99 ? -12.438 3.514 16.969 1 88.12 99 ARG A C 1
ATOM 794 O O . ARG A 1 99 ? -13.609 3.689 17.297 1 88.12 99 ARG A O 1
ATOM 801 N N . ARG A 1 100 ? -11.445 3.998 17.703 1 86.25 100 ARG A N 1
ATOM 802 C CA . ARG A 1 100 ? -11.672 4.836 18.875 1 86.25 100 ARG A CA 1
ATOM 803 C C . ARG A 1 100 ? -12.148 6.227 18.469 1 86.25 100 ARG A C 1
ATOM 805 O O . ARG A 1 100 ? -12.844 6.902 19.234 1 86.25 100 ARG A O 1
ATOM 812 N N . ASN A 1 101 ? -11.922 6.648 17.328 1 68.81 101 ASN A N 1
ATOM 813 C CA . ASN A 1 101 ? -12.297 7.996 16.922 1 68.81 101 ASN A CA 1
ATOM 814 C C . ASN A 1 101 ? -13.484 7.988 15.969 1 68.81 101 ASN A C 1
ATOM 816 O O . ASN A 1 101 ? -14.016 9.047 15.625 1 68.81 101 ASN A O 1
ATOM 820 N N . MET B 1 1 ? -1.241 -13.93 -22.172 1 90.56 1 MET B N 1
ATOM 821 C CA . MET B 1 1 ? -2.209 -12.875 -21.875 1 90.56 1 MET B CA 1
ATOM 822 C C . MET B 1 1 ? -2.791 -13.062 -20.469 1 90.56 1 MET B C 1
ATOM 824 O O . MET B 1 1 ? -2.924 -14.188 -20 1 90.56 1 MET B O 1
ATOM 828 N N . VAL B 1 2 ? -3.08 -11.969 -19.844 1 92.75 2 VAL B N 1
ATOM 829 C CA . VAL B 1 2 ? -3.658 -12 -18.5 1 92.75 2 VAL B CA 1
ATOM 830 C C . VAL B 1 2 ? -5.121 -11.562 -18.562 1 92.75 2 VAL B C 1
ATOM 832 O O . VAL B 1 2 ? -5.453 -10.555 -19.188 1 92.75 2 VAL B O 1
ATOM 835 N N . ILE B 1 3 ? -5.965 -12.359 -17.984 1 91.94 3 ILE B N 1
ATOM 836 C CA . ILE B 1 3 ? -7.379 -12.016 -17.891 1 91.94 3 ILE B CA 1
ATOM 837 C C . ILE B 1 3 ? -7.688 -11.438 -16.516 1 91.94 3 ILE B C 1
ATOM 839 O O . ILE B 1 3 ? -7.562 -12.133 -15.508 1 91.94 3 ILE B O 1
ATOM 843 N N . LYS B 1 4 ? -8.156 -10.211 -16.594 1 87.31 4 LYS B N 1
ATOM 844 C CA . LYS B 1 4 ? -8.469 -9.531 -15.336 1 87.31 4 LYS B CA 1
ATOM 845 C C . LYS B 1 4 ? -9.758 -10.07 -14.727 1 87.31 4 LYS B C 1
ATOM 847 O O . LYS B 1 4 ? -10.508 -10.789 -15.383 1 87.31 4 LYS B O 1
ATOM 852 N N . GLN B 1 5 ? -9.953 -9.664 -13.492 1 82.31 5 GLN B N 1
ATOM 853 C CA . GLN B 1 5 ? -11.133 -10.125 -12.781 1 82.31 5 GLN B CA 1
ATOM 854 C C . GLN B 1 5 ? -12.414 -9.633 -13.453 1 82.31 5 GLN B C 1
ATOM 856 O O . GLN B 1 5 ? -13.445 -10.312 -13.414 1 82.31 5 GLN B O 1
ATOM 861 N N . ASN B 1 6 ? -12.32 -8.539 -14.117 1 84.12 6 ASN B N 1
ATOM 862 C CA . ASN B 1 6 ? -13.492 -7.996 -14.789 1 84.12 6 ASN B CA 1
ATOM 863 C C . ASN B 1 6 ? -13.617 -8.523 -16.219 1 84.12 6 ASN B C 1
ATOM 865 O O . ASN B 1 6 ? -14.453 -8.055 -16.984 1 84.12 6 ASN B O 1
ATOM 869 N N . GLY B 1 7 ? -12.711 -9.328 -16.625 1 85.44 7 GLY B N 1
ATOM 870 C CA . GLY B 1 7 ? -12.789 -9.969 -17.922 1 85.44 7 GLY B CA 1
ATOM 871 C C . GLY B 1 7 ? -11.891 -9.328 -18.969 1 85.44 7 GLY B C 1
ATOM 872 O O . GLY B 1 7 ? -11.703 -9.875 -20.047 1 85.44 7 GLY B O 1
ATOM 873 N N . GLU B 1 8 ? -11.352 -8.172 -18.641 1 90.75 8 GLU B N 1
ATOM 874 C CA . GLU B 1 8 ? -10.445 -7.496 -19.562 1 90.75 8 GLU B CA 1
ATOM 875 C C . GLU B 1 8 ? -9.164 -8.297 -19.75 1 90.75 8 GLU B C 1
ATOM 877 O O . GLU B 1 8 ? -8.68 -8.945 -18.828 1 90.75 8 GLU B O 1
ATOM 882 N N . ARG B 1 9 ? -8.664 -8.219 -21.016 1 91.88 9 ARG B N 1
ATOM 883 C CA . ARG B 1 9 ? -7.434 -8.922 -21.359 1 91.88 9 ARG B CA 1
ATOM 884 C C . ARG B 1 9 ? -6.273 -7.941 -21.516 1 91.88 9 ARG B C 1
ATOM 886 O O . ARG B 1 9 ? -6.449 -6.852 -22.078 1 91.88 9 ARG B O 1
ATOM 893 N N . GLN B 1 10 ? -5.148 -8.297 -20.969 1 92.31 10 GLN B N 1
ATOM 894 C CA . GLN B 1 10 ? -3.936 -7.5 -21.125 1 92.31 10 GLN B CA 1
ATOM 895 C C . GLN B 1 10 ? -2.695 -8.383 -21.172 1 92.31 10 GLN B C 1
ATOM 897 O O . GLN B 1 10 ? -2.705 -9.5 -20.641 1 92.31 10 GLN B O 1
ATOM 902 N N . ALA B 1 11 ? -1.729 -7.879 -21.891 1 90.88 11 ALA B N 1
ATOM 903 C CA . ALA B 1 11 ? -0.464 -8.609 -21.906 1 90.88 11 ALA B CA 1
ATOM 904 C C . ALA B 1 11 ? 0.169 -8.633 -20.516 1 90.88 11 ALA B C 1
ATOM 906 O O . ALA B 1 11 ? 0.059 -7.664 -19.766 1 90.88 11 ALA B O 1
ATOM 907 N N . PHE B 1 12 ? 0.749 -9.789 -20.219 1 92.62 12 PHE B N 1
ATOM 908 C CA . PHE B 1 12 ? 1.535 -9.828 -18.984 1 92.62 12 PHE B CA 1
ATOM 909 C C . PHE B 1 12 ? 2.703 -8.852 -19.062 1 92.62 12 PHE B C 1
ATOM 911 O O . PHE B 1 12 ? 3.406 -8.797 -20.062 1 92.62 12 PHE B O 1
ATOM 918 N N . SER B 1 13 ? 2.855 -8.047 -18 1 93.38 13 SER B N 1
ATOM 919 C CA . SER B 1 13 ? 3.961 -7.105 -17.891 1 93.38 13 SER B CA 1
ATOM 920 C C . SER B 1 13 ? 4.773 -7.355 -16.625 1 93.38 13 SER B C 1
ATOM 922 O O . SER B 1 13 ? 4.309 -7.074 -15.508 1 93.38 13 SER B O 1
ATOM 924 N N . ALA B 1 14 ? 5.953 -7.82 -16.812 1 93.88 14 ALA B N 1
ATOM 925 C CA . ALA B 1 14 ? 6.855 -8.008 -15.672 1 93.88 14 ALA B CA 1
ATOM 926 C C . ALA B 1 14 ? 7.145 -6.68 -14.977 1 93.88 14 ALA B C 1
ATOM 928 O O . ALA B 1 14 ? 7.316 -6.637 -13.758 1 93.88 14 ALA B O 1
ATOM 929 N N . GLU B 1 15 ? 7.16 -5.637 -15.711 1 95.31 15 GLU B N 1
ATOM 930 C CA . GLU B 1 15 ? 7.414 -4.312 -15.156 1 95.31 15 GLU B CA 1
ATOM 931 C C . GLU B 1 15 ? 6.27 -3.863 -14.25 1 95.31 15 GLU B C 1
ATOM 933 O O . GLU B 1 15 ? 6.5 -3.275 -13.195 1 95.31 15 GLU B O 1
ATOM 938 N N . LYS B 1 16 ? 5.047 -4.09 -14.695 1 93.12 16 LYS B N 1
ATOM 939 C CA . LYS B 1 16 ? 3.895 -3.766 -13.859 1 93.12 16 LYS B CA 1
ATOM 940 C C . LYS B 1 16 ? 3.939 -4.539 -12.547 1 93.12 16 LYS B C 1
ATOM 942 O O . LYS B 1 16 ? 3.682 -3.973 -11.477 1 93.12 16 LYS B O 1
ATOM 947 N N . LEU B 1 17 ? 4.258 -5.828 -12.68 1 95.56 17 LEU B N 1
ATOM 948 C CA . LEU B 1 17 ? 4.375 -6.66 -11.492 1 95.56 17 LEU B CA 1
ATOM 949 C C . LEU B 1 17 ? 5.469 -6.133 -10.562 1 95.56 17 LEU B C 1
ATOM 951 O O . LEU B 1 17 ? 5.262 -6.027 -9.352 1 95.56 17 LEU B O 1
ATOM 955 N N . ARG B 1 18 ? 6.57 -5.773 -11.125 1 96.75 18 ARG B N 1
ATOM 956 C CA . ARG B 1 18 ? 7.695 -5.242 -10.359 1 96.75 18 ARG B CA 1
ATOM 957 C C . ARG B 1 18 ? 7.301 -3.967 -9.617 1 96.75 18 ARG B C 1
ATOM 959 O O . ARG B 1 18 ? 7.594 -3.814 -8.43 1 96.75 18 ARG B O 1
ATOM 966 N N . ASN B 1 19 ? 6.656 -3.098 -10.305 1 94.69 19 ASN B N 1
ATOM 967 C CA . ASN B 1 19 ? 6.242 -1.844 -9.68 1 94.69 19 ASN B CA 1
ATOM 968 C C . ASN B 1 19 ? 5.32 -2.086 -8.492 1 94.69 19 ASN B C 1
ATOM 970 O O . ASN B 1 19 ? 5.461 -1.44 -7.453 1 94.69 19 ASN B O 1
ATOM 974 N N . GLY B 1 20 ? 4.371 -2.998 -8.68 1 95.06 20 GLY B N 1
ATOM 975 C CA . GLY B 1 20 ? 3.49 -3.355 -7.582 1 95.06 20 GLY B CA 1
ATOM 976 C C . GLY B 1 20 ? 4.23 -3.928 -6.387 1 95.06 20 GLY B C 1
ATOM 977 O O . GLY B 1 20 ? 3.918 -3.598 -5.242 1 95.06 20 GLY B O 1
ATOM 978 N N . LEU B 1 21 ? 5.23 -4.699 -6.672 1 97.88 21 LEU B N 1
ATOM 979 C CA . LEU B 1 21 ? 6.008 -5.344 -5.617 1 97.88 21 LEU B CA 1
ATOM 980 C C . LEU B 1 21 ? 6.918 -4.336 -4.922 1 97.88 21 LEU B C 1
ATOM 982 O O . LEU B 1 21 ? 7.078 -4.379 -3.699 1 97.88 21 LEU B O 1
ATOM 986 N N . LEU B 1 22 ? 7.488 -3.459 -5.68 1 96.19 22 LEU B N 1
ATOM 987 C CA . LEU B 1 22 ? 8.359 -2.449 -5.09 1 96.19 22 LEU B CA 1
ATOM 988 C C . LEU B 1 22 ? 7.574 -1.531 -4.16 1 96.19 22 LEU B C 1
ATOM 990 O O . LEU B 1 22 ? 8.078 -1.131 -3.107 1 96.19 22 LEU B O 1
ATOM 994 N N . ARG B 1 23 ? 6.355 -1.27 -4.5 1 95.81 23 ARG B N 1
ATOM 995 C CA . ARG B 1 23 ? 5.504 -0.475 -3.619 1 95.81 23 ARG B CA 1
ATOM 996 C C . ARG B 1 23 ? 5.23 -1.211 -2.312 1 95.81 23 ARG B C 1
ATOM 998 O O . ARG B 1 23 ? 5.23 -0.604 -1.239 1 95.81 23 ARG B O 1
ATOM 1005 N N . ALA B 1 24 ? 5.031 -2.428 -2.441 1 97.81 24 ALA B N 1
ATOM 1006 C CA . ALA B 1 24 ? 4.691 -3.236 -1.272 1 97.81 24 ALA B CA 1
ATOM 1007 C C . ALA B 1 24 ? 5.859 -3.295 -0.291 1 97.81 24 ALA B C 1
ATOM 1009 O O . ALA B 1 24 ? 5.652 -3.416 0.92 1 97.81 24 ALA B O 1
ATOM 1010 N N . ILE B 1 25 ? 7.094 -3.154 -0.83 1 98.12 25 ILE B N 1
ATOM 1011 C CA . ILE B 1 25 ? 8.227 -3.348 0.072 1 98.12 25 ILE B CA 1
ATOM 1012 C C . ILE B 1 25 ? 8.844 -1.996 0.419 1 98.12 25 ILE B C 1
ATOM 1014 O O . ILE B 1 25 ? 9.945 -1.935 0.966 1 98.12 25 ILE B O 1
ATOM 1018 N N . GLU B 1 26 ? 8.188 -0.924 0.05 1 95.31 26 GLU B N 1
ATOM 1019 C CA . GLU B 1 26 ? 8.703 0.399 0.39 1 95.31 26 GLU B CA 1
ATOM 1020 C C . GLU B 1 26 ? 8.992 0.512 1.885 1 95.31 26 GLU B C 1
ATOM 1022 O O . GLU B 1 26 ? 8.125 0.213 2.713 1 95.31 26 GLU B O 1
ATOM 1027 N N . LYS B 1 27 ? 10.289 0.966 2.195 1 93.88 27 LYS B N 1
ATOM 1028 C CA . LYS B 1 27 ? 10.773 1.186 3.557 1 93.88 27 LYS B CA 1
ATOM 1029 C C . LYS B 1 27 ? 10.797 -0.118 4.348 1 93.88 27 LYS B C 1
ATOM 1031 O O . LYS B 1 27 ? 10.68 -0.107 5.574 1 93.88 27 LYS B O 1
ATOM 1036 N N . ARG B 1 28 ? 10.734 -1.29 3.631 1 97.88 28 ARG B N 1
ATOM 1037 C CA . ARG B 1 28 ? 10.922 -2.6 4.246 1 97.88 28 ARG B CA 1
ATOM 1038 C C . ARG B 1 28 ? 12.352 -3.098 4.051 1 97.88 28 ARG B C 1
ATOM 1040 O O . ARG B 1 28 ? 13.008 -2.76 3.061 1 97.88 28 ARG B O 1
ATOM 1047 N N . PRO B 1 29 ? 12.844 -3.824 5.051 1 96.94 29 PRO B N 1
ATOM 1048 C CA . PRO B 1 29 ? 14.188 -4.398 4.906 1 96.94 29 PRO B CA 1
ATOM 1049 C C . PRO B 1 29 ? 14.211 -5.617 3.988 1 96.94 29 PRO B C 1
ATOM 1051 O O . PRO B 1 29 ? 14.609 -6.703 4.41 1 96.94 29 PRO B O 1
ATOM 1054 N N . VAL B 1 30 ? 13.812 -5.5 2.762 1 97.69 30 VAL B N 1
ATOM 1055 C CA . VAL B 1 30 ? 13.75 -6.555 1.759 1 97.69 30 VAL B CA 1
ATOM 1056 C C . VAL B 1 30 ? 14.688 -6.219 0.597 1 97.69 30 VAL B C 1
ATOM 1058 O O . VAL B 1 30 ? 14.648 -5.105 0.069 1 97.69 30 VAL B O 1
ATOM 1061 N N . SER B 1 31 ? 15.531 -7.094 0.307 1 95.75 31 SER B N 1
ATOM 1062 C CA . SER B 1 31 ? 16.453 -6.84 -0.798 1 95.75 31 SER B CA 1
ATOM 1063 C C . SER B 1 31 ? 15.727 -6.879 -2.139 1 95.75 31 SER B C 1
ATOM 1065 O O . SER B 1 31 ? 14.82 -7.691 -2.34 1 95.75 31 SER B O 1
ATOM 1067 N N . VAL B 1 32 ? 16.172 -6.086 -3.01 1 94.38 32 VAL B N 1
ATOM 1068 C CA . VAL B 1 32 ? 15.625 -6.047 -4.359 1 94.38 32 VAL B CA 1
ATOM 1069 C C . VAL B 1 32 ? 15.836 -7.395 -5.043 1 94.38 32 VAL B C 1
ATOM 1071 O O . VAL B 1 32 ? 15 -7.836 -5.836 1 94.38 32 VAL B O 1
ATOM 1074 N N . ASN B 1 33 ? 16.891 -8.031 -4.656 1 96.5 33 ASN B N 1
ATOM 1075 C CA . ASN B 1 33 ? 17.188 -9.328 -5.246 1 96.5 33 ASN B CA 1
ATOM 1076 C C . ASN B 1 33 ? 16.094 -10.352 -4.945 1 96.5 33 ASN B C 1
ATOM 1078 O O . ASN B 1 33 ? 15.781 -11.188 -5.789 1 96.5 33 ASN B O 1
ATOM 1082 N N . LYS B 1 34 ? 15.578 -10.359 -3.729 1 97.56 34 LYS B N 1
ATOM 1083 C CA . LYS B 1 34 ? 14.492 -11.258 -3.375 1 97.56 34 LYS B CA 1
ATOM 1084 C C . LYS B 1 34 ? 13.258 -11.008 -4.242 1 97.56 34 LYS B C 1
ATOM 1086 O O . LYS B 1 34 ? 12.578 -11.945 -4.652 1 97.56 34 LYS B O 1
ATOM 1091 N N . ILE B 1 35 ? 13.023 -9.742 -4.531 1 98.12 35 ILE B N 1
ATOM 1092 C CA . ILE B 1 35 ? 11.883 -9.359 -5.352 1 98.12 35 ILE B CA 1
ATOM 1093 C C . ILE B 1 35 ? 12.109 -9.789 -6.797 1 98.12 35 ILE B C 1
ATOM 1095 O O . ILE B 1 35 ? 11.211 -10.32 -7.445 1 98.12 35 ILE B O 1
ATOM 1099 N N . ASN B 1 36 ? 13.352 -9.57 -7.242 1 97.56 36 ASN B N 1
ATOM 1100 C CA . ASN B 1 36 ? 13.68 -10.016 -8.594 1 97.56 36 ASN B CA 1
ATOM 1101 C C . ASN B 1 36 ? 13.523 -11.523 -8.742 1 97.56 36 ASN B C 1
ATOM 1103 O O . ASN B 1 36 ? 13.023 -12 -9.766 1 97.56 36 ASN B O 1
ATOM 1107 N N . GLN B 1 37 ? 13.961 -12.227 -7.797 1 98.12 37 GLN B N 1
ATOM 1108 C CA . GLN B 1 37 ? 13.82 -13.68 -7.812 1 98.12 37 GLN B CA 1
ATOM 1109 C C . GLN B 1 37 ? 12.352 -14.094 -7.832 1 98.12 37 GLN B C 1
ATOM 1111 O O . GLN B 1 37 ? 11.977 -15.016 -8.555 1 98.12 37 GLN B O 1
ATOM 1116 N N . LEU B 1 38 ? 11.539 -13.453 -7.047 1 98.19 38 LEU B N 1
ATOM 1117 C CA . LEU B 1 38 ? 10.102 -13.734 -7.023 1 98.19 38 LEU B CA 1
ATOM 1118 C C . LEU B 1 38 ? 9.484 -13.5 -8.398 1 98.19 38 LEU B C 1
ATOM 1120 O O . LEU B 1 38 ? 8.688 -14.312 -8.875 1 98.19 38 LEU B O 1
ATOM 1124 N N . ILE B 1 39 ? 9.836 -12.43 -9.055 1 97.94 39 ILE B N 1
ATOM 1125 C CA . ILE B 1 39 ? 9.312 -12.102 -10.375 1 97.94 39 ILE B CA 1
ATOM 1126 C C . ILE B 1 39 ? 9.742 -13.172 -11.383 1 97.94 39 ILE B C 1
ATOM 1128 O O . ILE B 1 39 ? 8.93 -13.625 -12.195 1 97.94 39 ILE B O 1
ATOM 1132 N N . GLU B 1 40 ? 11 -13.523 -11.297 1 97.56 40 GLU B N 1
ATOM 1133 C CA . GLU B 1 40 ? 11.508 -14.57 -12.18 1 97.56 40 GLU B CA 1
ATOM 1134 C C . GLU B 1 40 ? 10.758 -15.883 -11.977 1 97.56 40 GLU B C 1
ATOM 1136 O O . GLU B 1 40 ? 10.43 -16.578 -12.945 1 97.56 40 GLU B O 1
ATOM 1141 N N . ASP B 1 41 ? 10.555 -16.203 -10.766 1 97.38 41 ASP B N 1
ATOM 1142 C CA . ASP B 1 41 ? 9.82 -17.422 -10.453 1 97.38 41 ASP B CA 1
ATOM 1143 C C . ASP B 1 41 ? 8.422 -17.406 -11.062 1 97.38 41 ASP B C 1
ATOM 1145 O O . ASP B 1 41 ? 7.953 -18.406 -11.602 1 97.38 41 ASP B O 1
ATOM 1149 N N . ILE B 1 42 ? 7.73 -16.312 -10.984 1 96.31 42 ILE B N 1
ATOM 1150 C CA . ILE B 1 42 ? 6.387 -16.172 -11.523 1 96.31 42 ILE B CA 1
ATOM 1151 C C . ILE B 1 42 ? 6.43 -16.281 -13.047 1 96.31 42 ILE B C 1
ATOM 1153 O O . ILE B 1 42 ? 5.59 -16.953 -13.648 1 96.31 42 ILE B O 1
ATOM 1157 N N . GLU B 1 43 ? 7.426 -15.586 -13.633 1 95.25 43 GLU B N 1
ATOM 1158 C CA . GLU B 1 43 ? 7.582 -15.672 -15.086 1 95.25 43 GLU B CA 1
ATOM 1159 C C . GLU B 1 43 ? 7.812 -17.109 -15.531 1 95.25 43 GLU B C 1
ATOM 1161 O O . GLU B 1 43 ? 7.266 -17.547 -16.547 1 95.25 43 GLU B O 1
ATOM 1166 N N . ASN B 1 44 ? 8.664 -17.797 -14.812 1 95.62 44 ASN B N 1
ATOM 1167 C CA . ASN B 1 44 ? 8.938 -19.203 -15.125 1 95.62 44 ASN B CA 1
ATOM 1168 C C . ASN B 1 44 ? 7.684 -20.062 -15.023 1 95.62 44 ASN B C 1
ATOM 1170 O O . ASN B 1 44 ? 7.441 -20.906 -15.883 1 95.62 44 ASN B O 1
ATOM 1174 N N . ARG B 1 45 ? 6.867 -19.812 -14 1 94.31 45 ARG B N 1
ATOM 1175 C CA . ARG B 1 45 ? 5.617 -20.547 -13.836 1 94.31 45 ARG B CA 1
ATOM 1176 C C . ARG B 1 45 ? 4.672 -20.281 -15 1 94.31 45 ARG B C 1
ATOM 1178 O O . ARG B 1 45 ? 4.008 -21.203 -15.492 1 94.31 45 ARG B O 1
ATOM 1185 N N . LEU B 1 46 ? 4.629 -19.031 -15.453 1 92.38 46 LEU B N 1
ATOM 1186 C CA . LEU B 1 46 ? 3.799 -18.672 -16.594 1 92.38 46 LEU B CA 1
ATOM 1187 C C . LEU B 1 46 ? 4.266 -19.391 -17.859 1 92.38 46 LEU B C 1
ATOM 1189 O O . LEU B 1 46 ? 3.443 -19.859 -18.656 1 92.38 46 LEU B O 1
ATOM 1193 N N . ARG B 1 47 ? 5.523 -19.484 -18.016 1 90.75 47 ARG B N 1
ATOM 1194 C CA . ARG B 1 47 ? 6.098 -20.125 -19.188 1 90.75 47 ARG B CA 1
ATOM 1195 C C . ARG B 1 47 ? 5.836 -21.641 -19.172 1 90.75 47 ARG B C 1
ATOM 1197 O O . ARG B 1 47 ? 5.449 -22.219 -20.188 1 90.75 47 ARG B O 1
ATOM 1204 N N . ILE B 1 48 ? 6.035 -22.234 -18.016 1 91.38 48 ILE B N 1
ATOM 1205 C CA . ILE B 1 48 ? 5.918 -23.688 -17.875 1 91.38 48 ILE B CA 1
ATOM 1206 C C . ILE B 1 48 ? 4.461 -24.109 -18.062 1 91.38 48 ILE B C 1
ATOM 1208 O O . ILE B 1 48 ? 4.18 -25.172 -18.625 1 91.38 48 ILE B O 1
ATOM 1212 N N . SER B 1 49 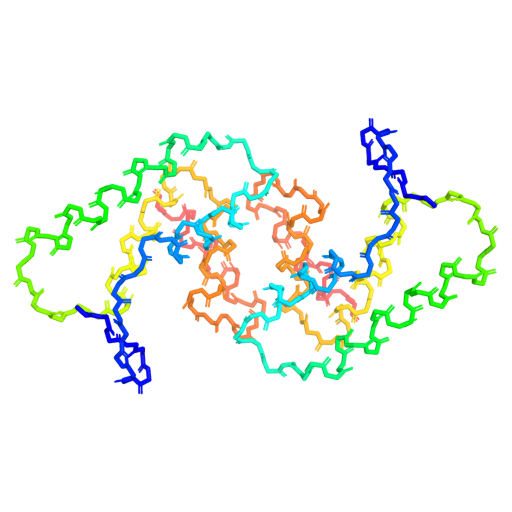? 3.586 -23.312 -17.484 1 86.38 49 SER B N 1
ATOM 1213 C CA . SER B 1 49 ? 2.17 -23.656 -17.609 1 86.38 49 SER B CA 1
ATOM 1214 C C . SER B 1 49 ? 1.765 -23.797 -19.062 1 86.38 49 SER B C 1
ATOM 1216 O O . SER B 1 49 ? 0.866 -24.578 -19.391 1 86.38 49 SER B O 1
ATOM 1218 N N . GLY B 1 50 ? 2.383 -23.062 -20 1 84.25 50 GLY B N 1
ATOM 1219 C CA . GLY B 1 50 ? 2.076 -23.109 -21.422 1 84.25 50 GLY B CA 1
ATOM 1220 C C . GLY B 1 50 ? 0.72 -22.531 -21.766 1 84.25 50 GLY B C 1
ATOM 1221 O O . GLY B 1 50 ? 0.252 -22.641 -22.906 1 84.25 50 GLY B O 1
ATOM 1222 N N . ASP B 1 51 ? 0.061 -22.062 -20.781 1 84.44 51 ASP B N 1
ATOM 1223 C CA . ASP B 1 51 ? -1.264 -21.484 -20.984 1 84.44 51 ASP B CA 1
ATOM 1224 C C . ASP B 1 51 ? -1.176 -20.188 -21.797 1 84.44 51 ASP B C 1
ATOM 1226 O O . ASP B 1 51 ? -0.274 -19.375 -21.578 1 84.44 51 ASP B O 1
ATOM 1230 N N . ARG B 1 52 ? -2.012 -20.141 -22.781 1 88.5 52 ARG B N 1
ATOM 1231 C CA . ARG B 1 52 ? -2.043 -18.922 -23.562 1 88.5 52 ARG B CA 1
ATOM 1232 C C . ARG B 1 52 ? -2.658 -17.766 -22.766 1 88.5 52 ARG B C 1
ATOM 1234 O O .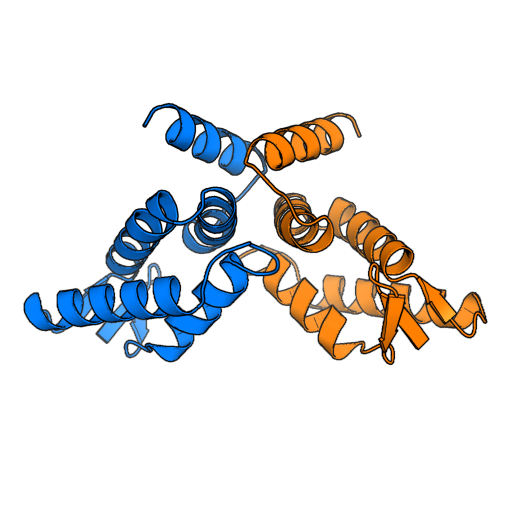 ARG B 1 52 ? -2.324 -16.609 -22.984 1 88.5 52 ARG B O 1
ATOM 1241 N N . GLU B 1 53 ? -3.537 -18.141 -21.859 1 91.88 53 GLU B N 1
ATOM 1242 C CA . GLU B 1 53 ? -4.207 -17.172 -21 1 91.88 53 GLU B CA 1
ATOM 1243 C C . GLU B 1 53 ? -4.137 -17.609 -19.531 1 91.88 53 GLU B C 1
ATOM 1245 O O . GLU B 1 53 ? -4.25 -18.797 -19.219 1 91.88 53 GLU B O 1
ATOM 1250 N N . VAL B 1 54 ? -3.766 -16.609 -18.812 1 92.25 54 VAL B N 1
ATOM 1251 C CA . VAL B 1 54 ? -3.695 -16.875 -17.375 1 92.25 54 VAL B CA 1
ATOM 1252 C C . VAL B 1 54 ? -4.555 -15.867 -16.625 1 92.25 54 VAL B C 1
ATOM 1254 O O . VAL B 1 54 ? -4.531 -14.672 -16.922 1 92.25 54 VAL B O 1
ATOM 1257 N N . ALA B 1 55 ? -5.324 -16.391 -15.648 1 91.25 55 ALA B N 1
ATOM 1258 C CA . ALA B 1 55 ? -6.145 -15.508 -14.82 1 91.25 55 ALA B CA 1
ATOM 1259 C C . ALA B 1 55 ? -5.277 -14.625 -13.93 1 91.25 55 ALA B C 1
ATOM 1261 O O . ALA B 1 55 ? -4.293 -15.094 -13.352 1 91.25 55 ALA B O 1
ATOM 1262 N N . SER B 1 56 ? -5.668 -13.312 -13.773 1 91.5 56 SER B N 1
ATOM 1263 C CA . SER B 1 56 ? -4.949 -12.398 -12.883 1 91.5 56 SER B CA 1
ATOM 1264 C C . SER B 1 56 ? -4.953 -12.906 -11.445 1 91.5 56 SER B C 1
ATOM 1266 O O . SER B 1 56 ? -3.982 -12.719 -10.711 1 91.5 56 SER B O 1
ATOM 1268 N N . ARG B 1 57 ? -5.988 -13.562 -11.125 1 91.19 57 ARG B N 1
ATOM 1269 C CA . ARG B 1 57 ? -6.125 -14.117 -9.781 1 91.19 57 ARG B CA 1
ATOM 1270 C C . ARG B 1 57 ? -5.016 -15.117 -9.492 1 91.19 57 ARG B C 1
ATOM 1272 O O . ARG B 1 57 ? -4.496 -15.172 -8.375 1 91.19 57 ARG B O 1
ATOM 1279 N N . LYS B 1 58 ? -4.676 -15.914 -10.43 1 92.12 58 LYS B N 1
ATOM 1280 C CA . LYS B 1 58 ? -3.627 -16.906 -10.242 1 92.12 58 LYS B CA 1
ATOM 1281 C C . LYS B 1 58 ? -2.271 -16.25 -10.016 1 92.12 58 LYS B C 1
ATOM 1283 O O . LYS B 1 58 ? -1.519 -16.656 -9.125 1 92.12 58 LYS B O 1
ATOM 1288 N N . ILE B 1 59 ? -1.983 -15.258 -10.766 1 94 59 ILE B N 1
ATOM 1289 C CA . ILE B 1 59 ? -0.734 -14.516 -10.617 1 94 59 ILE B CA 1
ATOM 1290 C C . ILE B 1 59 ? -0.674 -13.875 -9.234 1 94 59 ILE B C 1
ATOM 1292 O O . ILE B 1 59 ? 0.338 -13.977 -8.539 1 94 59 ILE B O 1
ATOM 1296 N N . GLY B 1 60 ? -1.836 -13.227 -8.922 1 94.88 60 GLY B N 1
ATOM 1297 C CA . GLY B 1 60 ? -1.914 -12.625 -7.598 1 94.88 60 GLY B CA 1
ATOM 1298 C C . GLY B 1 60 ? -1.651 -13.609 -6.477 1 94.88 60 GLY B C 1
ATOM 1299 O O . GLY B 1 60 ? -0.961 -13.289 -5.508 1 94.88 60 GLY B O 1
ATOM 1300 N N . GLU B 1 61 ? -2.168 -14.742 -6.629 1 95.06 61 GLU B N 1
ATOM 1301 C CA . GLU B 1 61 ? -1.978 -15.781 -5.625 1 95.06 61 GLU B CA 1
ATOM 1302 C C . GLU B 1 61 ? -0.509 -16.188 -5.52 1 95.06 61 GLU B C 1
ATOM 1304 O O . GLU B 1 61 ? 0.007 -16.391 -4.418 1 95.06 61 GLU B O 1
ATOM 1309 N N . TRP B 1 62 ? 0.098 -16.359 -6.641 1 96.38 62 TRP B N 1
ATOM 1310 C CA . TRP B 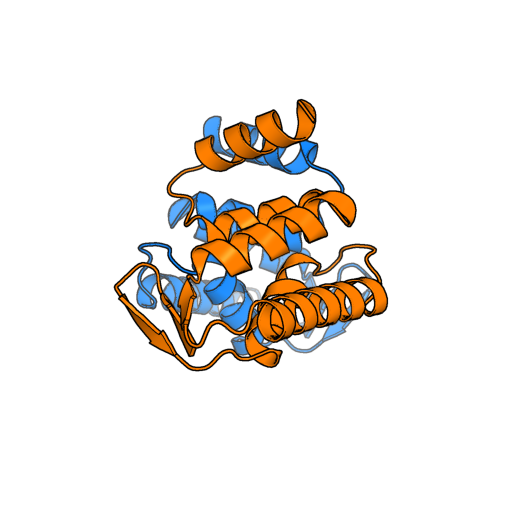1 62 ? 1.517 -16.703 -6.633 1 96.38 62 TRP B CA 1
ATOM 1311 C C . TRP B 1 62 ? 2.338 -15.602 -5.965 1 96.38 62 TRP B C 1
ATOM 1313 O O . TRP B 1 62 ? 3.248 -15.891 -5.184 1 96.38 62 TRP B O 1
ATOM 1323 N N . VAL B 1 63 ? 2.014 -14.375 -6.27 1 97.56 63 VAL B N 1
ATOM 1324 C CA . VAL B 1 63 ? 2.709 -13.227 -5.688 1 97.56 63 VAL B CA 1
ATOM 1325 C C . VAL B 1 63 ? 2.527 -13.234 -4.172 1 97.56 63 VAL B C 1
ATOM 1327 O O . VAL B 1 63 ? 3.496 -13.078 -3.424 1 97.56 63 VAL B O 1
ATOM 1330 N N . MET B 1 64 ? 1.3 -13.414 -3.779 1 97.12 64 MET B N 1
ATOM 1331 C CA . MET B 1 64 ? 0.983 -13.414 -2.355 1 97.12 64 MET B CA 1
ATOM 1332 C C . MET B 1 64 ? 1.744 -14.523 -1.628 1 97.12 64 MET B C 1
ATOM 1334 O O . MET B 1 64 ? 2.289 -14.297 -0.546 1 97.12 64 MET B O 1
ATOM 1338 N N . ALA B 1 65 ? 1.764 -15.656 -2.174 1 96.62 65 ALA B N 1
ATOM 1339 C CA . ALA B 1 65 ? 2.496 -16.766 -1.575 1 96.62 65 ALA B CA 1
ATOM 1340 C C . ALA B 1 65 ? 3.977 -16.438 -1.415 1 96.62 65 ALA B C 1
ATOM 1342 O O . ALA B 1 65 ? 4.578 -16.734 -0.38 1 96.62 65 ALA B O 1
ATOM 1343 N N . GLY B 1 66 ? 4.559 -15.836 -2.426 1 97.5 66 GLY B N 1
ATOM 1344 C CA . GLY B 1 66 ? 5.949 -15.406 -2.352 1 97.5 66 GLY B CA 1
ATOM 1345 C C . GLY B 1 66 ? 6.195 -14.359 -1.29 1 97.5 66 GLY B C 1
ATOM 1346 O O . GLY B 1 66 ? 7.129 -14.477 -0.495 1 97.5 66 GLY B O 1
ATOM 1347 N N . LEU B 1 67 ? 5.352 -13.328 -1.226 1 98 67 LEU B N 1
ATOM 1348 C CA . LEU B 1 67 ? 5.512 -12.227 -0.284 1 98 67 LEU B CA 1
ATOM 1349 C C . LEU B 1 67 ? 5.34 -12.711 1.152 1 98 67 LEU B C 1
ATOM 1351 O O . LEU B 1 67 ? 5.992 -12.195 2.066 1 98 67 LEU B O 1
ATOM 1355 N N . LYS B 1 68 ? 4.414 -13.648 1.261 1 97.06 68 LYS B N 1
ATOM 1356 C CA . LYS B 1 68 ? 4.172 -14.188 2.594 1 97.06 68 LYS B CA 1
ATOM 1357 C C . LYS B 1 68 ? 5.465 -14.695 3.225 1 97.06 68 LYS B C 1
ATOM 1359 O O . LYS B 1 68 ? 5.664 -14.57 4.434 1 97.06 68 LYS B O 1
ATOM 1364 N N . ASN B 1 69 ? 6.34 -15.258 2.469 1 96.12 69 ASN B N 1
ATOM 1365 C CA . ASN B 1 69 ? 7.605 -15.82 2.932 1 96.12 69 ASN B CA 1
ATOM 1366 C C . ASN B 1 69 ? 8.695 -14.75 3.01 1 96.12 69 ASN B C 1
ATOM 1368 O O . ASN B 1 69 ? 9.727 -14.961 3.654 1 96.12 69 ASN B O 1
ATOM 1372 N N . ILE B 1 70 ? 8.508 -13.703 2.387 1 97.75 70 ILE B N 1
ATOM 1373 C CA . ILE B 1 70 ? 9.547 -12.688 2.291 1 97.75 70 ILE B CA 1
ATOM 1374 C C . ILE B 1 70 ? 9.359 -11.648 3.398 1 97.75 70 ILE B C 1
ATOM 1376 O O . ILE B 1 70 ? 10.312 -11.312 4.105 1 97.75 70 ILE B O 1
ATOM 1380 N N . ASP B 1 71 ? 8.102 -11.156 3.576 1 98.25 71 ASP B N 1
ATOM 1381 C CA . ASP B 1 71 ? 7.824 -10.078 4.52 1 98.25 71 ASP B CA 1
ATOM 1382 C C . ASP B 1 71 ? 6.324 -9.922 4.75 1 98.25 71 ASP B C 1
ATOM 1384 O O . ASP B 1 71 ? 5.574 -9.609 3.824 1 98.25 71 ASP B O 1
ATOM 1388 N N . HIS B 1 72 ? 5.914 -9.977 5.973 1 98 72 HIS B N 1
ATOM 1389 C CA . HIS B 1 72 ? 4.492 -9.992 6.289 1 98 72 HIS B CA 1
ATOM 1390 C C . HIS B 1 72 ? 3.865 -8.617 6.078 1 98 72 HIS B C 1
ATOM 1392 O O . HIS B 1 72 ? 2.701 -8.516 5.688 1 98 72 HIS B O 1
ATOM 1398 N N . VAL B 1 73 ? 4.566 -7.559 6.309 1 98.5 73 VAL B N 1
ATOM 1399 C CA . VAL B 1 73 ? 4.047 -6.211 6.094 1 98.5 73 VAL B CA 1
ATOM 1400 C C . VAL B 1 73 ? 3.816 -5.977 4.602 1 98.5 73 VAL B C 1
ATOM 1402 O O . VAL B 1 73 ? 2.742 -5.531 4.195 1 98.5 73 VAL B O 1
ATOM 1405 N N . ALA B 1 74 ? 4.809 -6.371 3.82 1 98.56 74 ALA B N 1
ATOM 1406 C CA . ALA B 1 74 ? 4.676 -6.254 2.371 1 98.56 74 ALA B CA 1
ATOM 1407 C C . ALA B 1 74 ? 3.518 -7.102 1.854 1 98.56 74 ALA B C 1
ATOM 1409 O O . ALA B 1 74 ? 2.803 -6.691 0.937 1 98.56 74 ALA B O 1
ATOM 1410 N N . TYR B 1 75 ? 3.396 -8.266 2.465 1 98.5 75 TYR B N 1
ATOM 1411 C CA . TYR B 1 75 ? 2.291 -9.148 2.115 1 98.5 75 TYR B CA 1
ATOM 1412 C C . TYR B 1 75 ? 0.95 -8.453 2.318 1 98.5 75 TYR B C 1
ATOM 1414 O O . TYR B 1 75 ? 0.097 -8.469 1.428 1 98.5 75 TYR B O 1
ATOM 1422 N N . ILE B 1 76 ? 0.752 -7.773 3.393 1 98.62 76 ILE B N 1
ATOM 1423 C CA . ILE B 1 76 ? -0.518 -7.133 3.715 1 98.62 76 ILE B CA 1
ATOM 1424 C C . ILE B 1 76 ? -0.738 -5.93 2.797 1 98.62 76 ILE B C 1
ATOM 1426 O O . ILE B 1 76 ? -1.854 -5.695 2.33 1 98.62 76 ILE B O 1
ATOM 1430 N N . ARG B 1 77 ? 0.306 -5.125 2.557 1 98.38 77 ARG B N 1
ATOM 1431 C CA . ARG B 1 77 ? 0.184 -3.977 1.665 1 98.38 77 ARG B CA 1
ATOM 1432 C C . ARG B 1 77 ? -0.257 -4.41 0.271 1 98.38 77 ARG B C 1
ATOM 1434 O O . ARG B 1 77 ? -1.144 -3.793 -0.324 1 98.38 77 ARG B O 1
ATOM 1441 N N . PHE B 1 78 ? 0.338 -5.496 -0.22 1 98 78 PHE B N 1
ATOM 1442 C CA . PHE B 1 78 ? -0.048 -6.004 -1.531 1 98 78 PHE B CA 1
ATOM 1443 C C . PHE B 1 78 ? -1.464 -6.566 -1.498 1 98 78 PHE B C 1
ATOM 1445 O O . PHE B 1 78 ? -2.275 -6.273 -2.379 1 98 78 PHE B O 1
ATOM 1452 N N . ALA B 1 79 ? -1.77 -7.363 -0.541 1 97.5 79 ALA B N 1
ATOM 1453 C CA . ALA B 1 79 ? -3.068 -8.016 -0.411 1 97.5 79 ALA B CA 1
ATOM 1454 C C . ALA B 1 79 ? -4.199 -6.996 -0.394 1 97.5 79 ALA B C 1
ATOM 1456 O O . ALA B 1 79 ? -5.258 -7.219 -0.99 1 97.5 79 ALA B O 1
ATOM 1457 N N . SER B 1 80 ? -3.91 -5.93 0.279 1 97.94 80 SER B N 1
ATOM 1458 C CA . SER B 1 80 ? -4.973 -4.945 0.453 1 97.94 80 SER B CA 1
ATOM 1459 C C . SER B 1 80 ? -5.406 -4.359 -0.887 1 97.94 80 SER B C 1
ATOM 1461 O O . SER B 1 80 ? -6.578 -4.016 -1.068 1 97.94 80 SER B O 1
ATOM 1463 N N . VAL B 1 81 ? -4.465 -4.246 -1.854 1 95.75 81 VAL B N 1
ATOM 1464 C CA . VAL B 1 81 ? -4.777 -3.73 -3.184 1 95.75 81 VAL B CA 1
ATOM 1465 C C . VAL B 1 81 ? -5.316 -4.859 -4.062 1 95.75 81 VAL B C 1
ATOM 1467 O O . VAL B 1 81 ? -6.359 -4.715 -4.699 1 95.75 81 VAL B O 1
ATOM 1470 N N . TYR B 1 82 ? -4.551 -5.973 -3.957 1 93.06 82 TYR B N 1
ATOM 1471 C CA . TYR B 1 82 ? -4.855 -7.098 -4.836 1 93.06 82 TYR B CA 1
ATOM 1472 C C . TYR B 1 82 ? -6.254 -7.641 -4.559 1 93.06 82 TYR B C 1
ATOM 1474 O O . TYR B 1 82 ? -6.996 -7.957 -5.488 1 93.06 82 TYR B O 1
ATOM 1482 N N . LEU B 1 83 ? -6.613 -7.773 -3.361 1 94 83 LEU B N 1
ATOM 1483 C CA . LEU B 1 83 ? -7.902 -8.336 -2.979 1 94 83 LEU B CA 1
ATOM 1484 C C . LEU B 1 83 ? -8.961 -7.238 -2.857 1 94 83 LEU B C 1
ATOM 1486 O O . LEU B 1 83 ? -10.086 -7.5 -2.42 1 94 83 LEU B O 1
ATOM 1490 N N . SER B 1 84 ? -8.594 -6.004 -3.127 1 94.12 84 SER B N 1
ATOM 1491 C CA . SER B 1 84 ? -9.516 -4.867 -3.098 1 94.12 84 SER B CA 1
ATOM 1492 C C . SER B 1 84 ? -10.242 -4.781 -1.763 1 94.12 84 SER B C 1
ATOM 1494 O O . SER B 1 84 ? -11.477 -4.789 -1.724 1 94.12 84 SER B O 1
ATOM 1496 N N . PHE B 1 85 ? -9.469 -4.57 -0.715 1 97.38 85 PHE B N 1
ATOM 1497 C CA . PHE B 1 85 ? -10.047 -4.449 0.618 1 97.38 85 PHE B CA 1
ATOM 1498 C C . PHE B 1 85 ? -11.133 -3.375 0.642 1 97.38 85 PHE B C 1
ATOM 1500 O O . PHE B 1 85 ? -10.938 -2.279 0.109 1 97.38 85 PHE B O 1
ATOM 1507 N N . GLN B 1 86 ? -12.258 -3.693 1.34 1 96.56 86 GLN B N 1
ATOM 1508 C CA . GLN B 1 86 ? -13.375 -2.76 1.343 1 96.56 86 GLN B CA 1
ATOM 1509 C C . GLN B 1 86 ? -13.484 -2.031 2.68 1 96.56 86 GLN B C 1
ATOM 1511 O O . GLN B 1 86 ? -14.188 -1.024 2.789 1 96.56 86 GLN B O 1
ATOM 1516 N N . ASP B 1 87 ? -12.906 -2.617 3.676 1 96.75 87 ASP B N 1
ATOM 1517 C CA . ASP B 1 87 ? -12.945 -1.999 5 1 96.75 87 ASP B CA 1
ATOM 1518 C C . ASP B 1 87 ? -11.797 -2.494 5.871 1 96.75 87 ASP B C 1
ATOM 1520 O O . ASP B 1 87 ? -10.969 -3.291 5.422 1 96.75 87 ASP B O 1
ATOM 1524 N N . VAL B 1 88 ? -11.734 -1.987 7.043 1 96.38 88 VAL B N 1
ATOM 1525 C CA . VAL B 1 88 ? -10.594 -2.24 7.91 1 96.38 88 VAL B CA 1
ATOM 1526 C C . VAL B 1 88 ? -10.625 -3.688 8.398 1 96.38 88 VAL B C 1
ATOM 1528 O O . VAL B 1 88 ? -9.586 -4.242 8.773 1 96.38 88 VAL B O 1
ATOM 1531 N N . GLU B 1 89 ? -11.766 -4.34 8.484 1 96.44 89 GLU B N 1
ATOM 1532 C CA . GLU B 1 89 ? -11.891 -5.723 8.93 1 96.44 89 GLU B CA 1
ATOM 1533 C C . GLU B 1 89 ? -11.102 -6.668 8.031 1 96.44 89 GLU B C 1
ATOM 1535 O O . GLU B 1 89 ? -10.594 -7.691 8.484 1 96.44 89 GLU B O 1
ATOM 1540 N N . ALA B 1 90 ? -11.008 -6.336 6.852 1 97.5 90 ALA B N 1
ATOM 1541 C CA . ALA B 1 90 ? -10.266 -7.16 5.898 1 97.5 90 ALA B CA 1
ATOM 1542 C C . ALA B 1 90 ? -8.797 -7.27 6.301 1 97.5 90 ALA B C 1
ATOM 1544 O O . ALA B 1 90 ? -8.164 -8.305 6.086 1 97.5 90 ALA B O 1
ATOM 1545 N N . PHE B 1 91 ? -8.203 -6.199 6.871 1 97.94 91 PHE B N 1
ATOM 1546 C CA . PHE B 1 91 ? -6.844 -6.262 7.387 1 97.94 91 PHE B CA 1
ATOM 1547 C C . PHE B 1 91 ? -6.746 -7.258 8.539 1 97.94 91 PHE B C 1
ATOM 1549 O O . PHE B 1 91 ? -5.836 -8.086 8.57 1 97.94 91 PHE B O 1
ATOM 1556 N N . ILE B 1 92 ? -7.699 -7.156 9.367 1 96.5 92 ILE B N 1
ATOM 1557 C CA . ILE B 1 92 ? -7.703 -8.016 10.547 1 96.5 92 ILE B CA 1
ATOM 1558 C C . ILE B 1 92 ? -7.797 -9.477 10.125 1 96.5 92 ILE B C 1
ATOM 1560 O O . ILE B 1 92 ? -7.055 -10.328 10.625 1 96.5 92 ILE B O 1
ATOM 1564 N N . ASN B 1 93 ? -8.672 -9.727 9.266 1 97.12 93 ASN B N 1
ATOM 1565 C CA . ASN B 1 93 ? -8.844 -11.094 8.773 1 97.12 93 ASN B CA 1
ATOM 1566 C C . ASN B 1 93 ? -7.57 -11.617 8.109 1 97.12 93 ASN B C 1
ATOM 1568 O O . ASN B 1 93 ? -7.18 -12.766 8.328 1 97.12 93 ASN B O 1
ATOM 1572 N N . THR B 1 94 ? -6.953 -10.836 7.348 1 97 94 THR B N 1
ATOM 1573 C CA . THR B 1 94 ? -5.727 -11.219 6.66 1 97 94 THR B CA 1
ATOM 15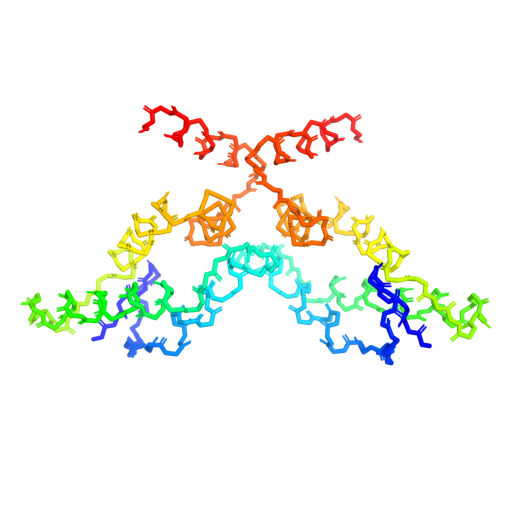74 C C . THR B 1 94 ? -4.605 -11.492 7.656 1 97 94 THR B C 1
ATOM 1576 O O . THR B 1 94 ? -3.846 -12.445 7.5 1 97 94 THR B O 1
ATOM 1579 N N . ILE B 1 95 ? -4.543 -10.664 8.656 1 96.81 95 ILE B N 1
ATOM 1580 C CA . ILE B 1 95 ? -3.535 -10.836 9.695 1 96.81 95 ILE B CA 1
ATOM 1581 C C . ILE B 1 95 ? -3.793 -12.133 10.461 1 96.81 95 ILE B C 1
ATOM 1583 O O . ILE B 1 95 ? -2.857 -12.867 10.773 1 96.81 95 ILE B O 1
ATOM 1587 N N . ALA B 1 96 ? -5.07 -12.359 10.75 1 95.62 96 ALA B N 1
ATOM 1588 C CA . ALA B 1 96 ? -5.441 -13.602 11.43 1 95.62 96 ALA B CA 1
ATOM 1589 C C . ALA B 1 96 ? -5.004 -14.82 10.625 1 95.62 96 ALA B C 1
ATOM 1591 O O . ALA B 1 96 ? -4.508 -15.797 11.188 1 95.62 96 ALA B O 1
ATOM 1592 N N . GLU B 1 97 ? -5.133 -14.734 9.352 1 93.5 97 GLU B N 1
ATOM 1593 C CA . GLU B 1 97 ? -4.727 -15.828 8.477 1 93.5 97 GLU B CA 1
ATOM 1594 C C . GLU B 1 97 ? -3.213 -16.016 8.5 1 93.5 97 GLU B C 1
ATOM 1596 O O . GLU B 1 97 ? -2.725 -17.156 8.445 1 93.5 97 GLU B O 1
ATOM 1601 N N . LEU B 1 98 ? -2.43 -14.922 8.602 1 92.88 98 LEU B N 1
ATOM 1602 C CA . LEU B 1 98 ? -0.972 -14.977 8.656 1 92.88 98 LEU B CA 1
ATOM 1603 C C . LEU B 1 98 ? -0.493 -15.633 9.938 1 92.88 98 LEU B C 1
ATOM 1605 O O . LEU B 1 98 ? 0.522 -16.328 9.945 1 92.88 98 LEU B O 1
ATOM 1609 N N . ARG B 1 99 ? -1.252 -15.336 10.953 1 87.94 99 ARG B N 1
ATOM 1610 C CA . ARG B 1 99 ? -0.85 -15.859 12.258 1 87.94 99 ARG B CA 1
ATOM 1611 C C . ARG B 1 99 ? -1.132 -17.359 12.352 1 87.94 99 ARG B C 1
ATOM 1613 O O . ARG B 1 99 ? -0.485 -18.062 13.125 1 87.94 99 ARG B O 1
ATOM 1620 N N . ARG B 1 100 ? -2.137 -17.844 11.656 1 86.25 100 ARG B N 1
ATOM 1621 C CA . ARG B 1 100 ? -2.482 -19.25 11.695 1 86.25 100 ARG B CA 1
ATOM 1622 C C . ARG B 1 100 ? -1.456 -20.094 10.93 1 86.25 100 ARG B C 1
ATOM 1624 O O . ARG B 1 100 ? -1.266 -21.266 11.227 1 86.25 100 ARG B O 1
ATOM 1631 N N . ASN B 1 101 ? -0.745 -19.562 10.086 1 69.12 101 ASN B N 1
ATOM 1632 C CA . ASN B 1 101 ? 0.193 -20.328 9.281 1 69.12 101 ASN B CA 1
ATOM 1633 C C . ASN B 1 101 ? 1.638 -20.062 9.688 1 69.12 101 ASN B C 1
ATOM 1635 O O . ASN B 1 101 ? 2.557 -20.734 9.211 1 69.12 101 ASN B O 1
#

Sequence (202 aa):
MVIKQNGERQAFSAEKLRNGLLRAIEKRPVSVNKINQLIEDIENRLRISGDREVASRKIGEWVMAGLKNIDHVAYIRFASVYLSFQDVEAFINTIAELRRNMVIKQNGERQAFSAEKLRNGLLRAIEKRPVSVNKINQLIEDIENRLRISGDREVASRKIGEWVMAGLKNIDHVAYIRFASVYLSFQDVEAFINTIAELRRN

Secondary structure (DSSP, 8-state):
-EE-TTS-EE---HHHHHHHHHHHTTTSS--HHHHHHHHHHHHHHHHHH--S-EEHHHHHHHHHHHHHHH-HHHHHHHHHHHTT--STHHHHHHHHHHHH-/-EE-TTS-EE---HHHHHHHHHHHTTTSS--HHHHHHHHHHHHHHHHHH--S-EEHHHHHHHHHHHHHHH-HHHHHHHHHHHTT--STHHHHHHHHHHHH-

Nearest PDB structures (foldseek):
  7p3f-assembly1_C  TM=9.161E-01  e=5.003E-08  Streptomyces coelicolor A3(2)
  7p3q-assembly1_A  TM=9.219E-01  e=3.939E-07  Streptomyces coelicolor A3(2)
  7agj-assembly1_B  TM=6.945E-01  e=1.342E-02  Aquifex aeolicus VF5
  7agj-assembly1_A  TM=6.925E-01  e=1.423E-02  Aquifex aeolicus VF5
  7a0o-assembly1_B  TM=3.109E-01  e=1.591E+00  Trichonephila clavipes